Protein AF-0000000076784449 (afdb_homodimer)

Radius of gyration: 35.76 Å; Cα contacts (8 Å, |Δi|>4): 428; chains: 2; bounding box: 76×74×132 Å

Foldseek 3Di:
DPPPPPCPVPDPPPAWDDDDLEIEGEDEDEVVCQQCWDWDWDQASVGTDIDTRDHNHDQQDKDWDAQRGHADPVHRVDGGIYIYGYHYDYDDDDDPVVVVVVVVVVVVVVVVVCPVPPPPPPCPDDPPPCVPDDDDDDDDPDDDDPPPPDD/DPPPPPCPVPDPPPAWDDDDLEIEGEDEDEVVCQQCWDWDWDQASVGTDIDTRDHNHDQQDKDWDAQRGHADPVHRVDGGIYIYGYHYDYDDDDDPVVVVVVVVVVVVVVVVVPPVPPPPPPCVDDPDDPPPPPPPDDDDPPPDDDPPPPD

pLDDT: mean 73.73, std 29.4, range [21.06, 98.88]

Solvent-accessible surface area (backbone atoms only — not comparable to full-atom values): 18495 Å² total; per-residue (Å²): 133,82,78,74,69,74,70,70,70,63,73,72,57,88,67,63,44,77,59,84,40,25,27,36,30,75,43,79,43,46,48,52,41,25,41,67,28,48,72,44,79,42,85,50,92,88,42,77,40,83,43,79,40,57,49,21,45,41,64,63,38,74,47,70,44,80,67,49,28,39,65,35,88,91,45,68,88,42,52,20,31,25,34,33,33,32,40,47,41,47,62,62,81,71,55,71,68,47,46,51,41,43,53,52,47,45,52,58,56,56,51,63,68,50,59,66,74,64,79,71,69,75,71,77,63,80,76,66,74,76,68,76,83,77,85,74,83,70,87,79,86,78,96,89,74,89,77,72,67,96,120,133,81,78,74,67,74,71,70,69,62,73,73,58,88,67,62,44,77,58,85,39,25,27,37,31,74,44,80,44,46,48,53,42,24,40,66,27,47,72,44,80,41,85,47,91,88,40,79,38,82,44,79,40,58,50,21,46,42,63,65,37,74,45,70,45,80,66,49,28,37,64,35,88,91,44,67,90,42,52,20,30,25,36,33,35,32,40,48,41,46,62,63,81,70,54,72,68,48,47,50,42,42,51,53,46,45,51,57,55,57,50,62,69,49,59,65,74,63,79,72,68,73,71,78,63,82,77,65,77,76,71,76,76,78,78,81,79,83,85,82,84,80,79,79,75,88,74,73,70,92,114

Secondary structure (DSSP, 8-state):
---------S---TTEEEETTEEEEEEEEEHHHHHH-EEEEEEETTEEEEEEE-TTPPTT-EEEETT-SPBPSS-TT-B--EEEEEEEEPPSS--HHHHHHHHHHHHHHHHHHS-------------------------------TTSS--/---------S---TTEEEETTEEEEEEEEEHHHHHH-EEEEEEETTEEEEEEE-TTPPTT-EEEETT-SPBPSS-TT-B--EEEEEEEEPPSS--HHHHHHHHHHHHHHHHHHS------------------------------STTSS--

Structure (mmCIF, N/CA/C/O backbone):
data_AF-0000000076784449-model_v1
#
loop_
_entity.id
_entity.type
_entity.pdbx_description
1 polymer 'Chaperone DnaJ C-terminal domain-containing protein'
#
loop_
_atom_site.group_PDB
_atom_site.id
_atom_site.type_symbol
_atom_site.label_atom_id
_atom_site.label_alt_id
_atom_site.label_comp_id
_atom_site.label_asym_id
_atom_site.label_entity_id
_atom_site.label_seq_id
_atom_site.pdbx_PDB_ins_code
_atom_site.Cartn_x
_atom_site.Cartn_y
_atom_site.Cartn_z
_atom_site.occupancy
_atom_site.B_iso_or_equiv
_atom_site.auth_seq_id
_atom_site.auth_comp_id
_atom_site.auth_asym_id
_atom_site.auth_atom_id
_atom_site.pdbx_PDB_model_num
ATOM 1 N N . GLU A 1 1 ? -37.719 10.758 8.414 1 26.25 1 GLU A N 1
ATOM 2 C CA . GLU A 1 1 ? -36.281 10.602 8.734 1 26.25 1 GLU A CA 1
ATOM 3 C C . GLU A 1 1 ? -35.438 11.547 7.898 1 26.25 1 GLU A C 1
ATOM 5 O O . GLU A 1 1 ? -35.344 11.406 6.676 1 26.25 1 GLU A O 1
ATOM 10 N N . ASP A 1 2 ? -35.5 12.852 8.164 1 27.75 2 ASP A N 1
ATOM 11 C CA . ASP A 1 2 ? -35 14.039 7.477 1 27.75 2 ASP A CA 1
ATOM 12 C C . ASP A 1 2 ? -33.469 13.969 7.293 1 27.75 2 ASP A C 1
ATOM 14 O O . ASP A 1 2 ? -32.719 13.883 8.273 1 27.75 2 ASP A O 1
ATOM 18 N N . GLY A 1 3 ? -32.938 13.078 6.355 1 33.19 3 GLY A N 1
ATOM 19 C CA . GLY A 1 3 ? -31.547 12.93 5.996 1 33.19 3 GLY A CA 1
ATOM 20 C C . GLY A 1 3 ? -30.797 14.25 5.965 1 33.19 3 GLY A C 1
ATOM 21 O O . GLY A 1 3 ? -30.781 14.93 4.941 1 33.19 3 GLY A O 1
ATOM 22 N N . SER A 1 4 ? -30.844 15.062 7.074 1 33.81 4 SER A N 1
ATOM 23 C CA . SER A 1 4 ? -30.188 16.359 7.188 1 33.81 4 SER A CA 1
ATOM 24 C C . SER A 1 4 ? -28.797 16.344 6.578 1 33.81 4 SER A C 1
ATOM 26 O O . SER A 1 4 ? -27.922 15.625 7.055 1 33.81 4 SER A O 1
ATOM 28 N N . ALA A 1 5 ? -28.781 16.484 5.27 1 36.84 5 ALA A N 1
ATOM 29 C CA . ALA A 1 5 ? -27.609 16.766 4.445 1 36.84 5 ALA A CA 1
ATOM 30 C C . ALA A 1 5 ? -26.75 17.859 5.074 1 36.84 5 ALA A C 1
ATOM 32 O O . ALA A 1 5 ? -27.25 18.953 5.348 1 36.84 5 ALA A O 1
ATOM 33 N N . ILE A 1 6 ? -26 17.469 6.105 1 38.28 6 ILE A N 1
ATOM 34 C CA . ILE A 1 6 ? -25.031 18.484 6.523 1 38.28 6 ILE A CA 1
ATOM 35 C C . ILE A 1 6 ? -24.484 19.219 5.301 1 38.28 6 ILE A C 1
ATOM 37 O O . ILE A 1 6 ? -24 18.578 4.359 1 38.28 6 ILE A O 1
ATOM 41 N N . ARG A 1 7 ? -25.047 20.312 5.078 1 36.44 7 ARG A N 1
ATOM 42 C CA . ARG A 1 7 ? -24.594 21.234 4.051 1 36.44 7 ARG A CA 1
ATOM 43 C C . ARG A 1 7 ? -23.109 21.562 4.23 1 36.44 7 ARG A C 1
ATOM 45 O O . ARG A 1 7 ? -22.719 22.156 5.242 1 36.44 7 ARG A O 1
ATOM 52 N N . ILE A 1 8 ? -22.234 20.594 4 1 38.19 8 ILE A N 1
ATOM 53 C CA . ILE A 1 8 ? -20.891 21.109 3.811 1 38.19 8 ILE A CA 1
ATOM 54 C C . ILE A 1 8 ? -20.906 22.281 2.834 1 38.19 8 ILE A C 1
ATOM 56 O O . ILE A 1 8 ? -21.188 22.094 1.644 1 38.19 8 ILE A O 1
ATOM 60 N N . THR A 1 9 ? -21.719 23.219 3.109 1 36.41 9 THR A N 1
ATOM 61 C CA . THR A 1 9 ? -21.766 24.406 2.258 1 36.41 9 THR A CA 1
ATOM 62 C C . THR A 1 9 ? -20.406 24.641 1.589 1 36.41 9 THR A C 1
ATOM 64 O O . THR A 1 9 ? -20.328 25.312 0.561 1 36.41 9 THR A O 1
ATOM 67 N N . GLY A 1 10 ? -19.312 24.781 2.465 1 37.41 10 GLY A N 1
ATOM 68 C CA . GLY A 1 10 ? -18.078 25.109 1.765 1 37.41 10 GLY A CA 1
ATOM 69 C C . GLY A 1 10 ? -17.719 24.094 0.696 1 37.41 10 GLY A C 1
ATOM 70 O O . GLY A 1 10 ? -18.234 22.984 0.689 1 37.41 10 GLY A O 1
ATOM 71 N N . GLY A 1 11 ? -17.312 24.562 -0.471 1 37.5 11 GLY A N 1
ATOM 72 C CA . GLY A 1 11 ? -16.844 23.797 -1.616 1 37.5 11 GLY A CA 1
ATOM 73 C C . GLY A 1 11 ? -16.203 22.484 -1.229 1 37.5 11 GLY A C 1
ATOM 74 O O . GLY A 1 11 ? -15.523 22.391 -0.205 1 37.5 11 GLY A O 1
ATOM 75 N N . GLU A 1 12 ? -16.953 21.359 -1.209 1 45.25 12 GLU A N 1
ATOM 76 C CA . GLU A 1 12 ? -16.328 20.047 -1.156 1 45.25 12 GLU A CA 1
ATOM 77 C C . GLU A 1 12 ? -14.859 20.109 -1.552 1 45.25 12 GLU A C 1
ATOM 79 O O . GLU A 1 12 ? -14.531 20.453 -2.693 1 45.25 12 GLU A O 1
ATOM 84 N N . LYS A 1 13 ? -14.109 20.812 -0.605 1 55.72 13 LYS A N 1
ATOM 85 C CA . LYS A 1 13 ? -12.711 20.797 -1.022 1 55.72 13 LYS A CA 1
ATOM 86 C C . LYS A 1 13 ? -12.328 19.438 -1.598 1 55.72 13 LYS A C 1
ATOM 88 O O . LYS A 1 13 ? -12.82 18.391 -1.142 1 55.72 13 LYS A O 1
ATOM 93 N N . GLN A 1 14 ? -12.062 19.328 -2.744 1 66.56 14 GLN A N 1
ATOM 94 C CA . GLN A 1 14 ? -11.711 18.172 -3.562 1 66.56 14 GLN A CA 1
ATOM 95 C C . GLN A 1 14 ? -10.922 17.141 -2.752 1 66.56 14 GLN A C 1
ATOM 97 O O . GLN A 1 14 ? -9.914 17.469 -2.129 1 66.56 14 GLN A O 1
ATOM 102 N N . GLY A 1 15 ? -11.688 15.953 -2.293 1 85.56 15 GLY A N 1
ATOM 103 C CA . GLY A 1 15 ? -10.992 14.797 -1.742 1 85.56 15 GLY A CA 1
ATOM 104 C C . GLY A 1 15 ? -11.406 14.484 -0.317 1 85.56 15 GLY A C 1
ATOM 105 O O . GLY A 1 15 ? -10.867 13.562 0.301 1 85.56 15 GLY A O 1
ATOM 106 N N . ILE A 1 16 ? -12.43 15.344 0.295 1 92.44 16 ILE A N 1
ATOM 107 C CA . ILE A 1 16 ? -12.875 15.07 1.659 1 92.44 16 ILE A CA 1
ATOM 108 C C . ILE A 1 16 ? -14.258 14.43 1.636 1 92.44 16 ILE A C 1
ATOM 110 O O . ILE A 1 16 ? -15.164 14.93 0.971 1 92.44 16 ILE A O 1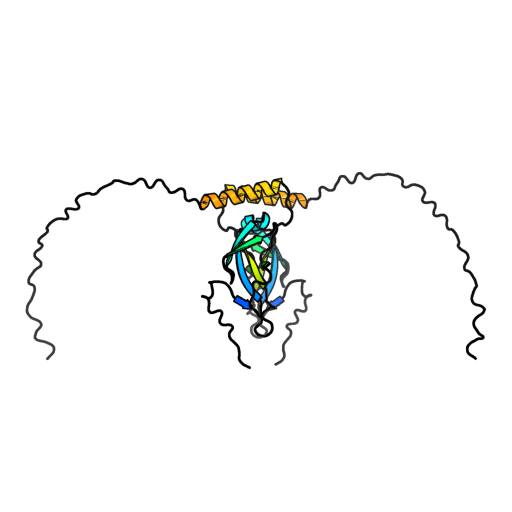
ATOM 114 N N . HIS A 1 17 ? -14.398 13.375 2.355 1 93.62 17 HIS A N 1
ATOM 115 C CA . HIS A 1 17 ? -15.68 12.695 2.449 1 93.62 17 HIS A CA 1
ATOM 116 C C . HIS A 1 17 ? -16.109 12.523 3.904 1 93.62 17 HIS A C 1
ATOM 118 O O . HIS A 1 17 ? -15.273 12.312 4.781 1 93.62 17 HIS A O 1
ATOM 124 N N . ARG A 1 18 ? -17.422 12.625 4.121 1 93.44 18 ARG A N 1
ATOM 125 C CA . ARG A 1 18 ? -17.953 12.555 5.48 1 93.44 18 ARG A CA 1
ATOM 126 C C . ARG A 1 18 ? -18.422 11.141 5.809 1 93.44 18 ARG A C 1
ATOM 128 O O . ARG A 1 18 ? -19.031 10.477 4.977 1 93.44 18 ARG A O 1
ATOM 135 N N . GLU A 1 19 ? -18.016 10.688 6.922 1 94.81 19 GLU A N 1
ATOM 136 C CA . GLU A 1 19 ? -18.5 9.469 7.543 1 94.81 19 GLU A CA 1
ATOM 137 C C . GLU A 1 19 ? -19.016 9.734 8.953 1 94.81 19 GLU A C 1
ATOM 139 O O . GLU A 1 19 ? -18.266 9.625 9.93 1 94.81 19 GLU A O 1
ATOM 144 N N . GLY A 1 20 ? -20.359 9.977 9.062 1 94.75 20 GLY A N 1
ATOM 145 C CA . GLY A 1 20 ? -20.859 10.461 10.336 1 94.75 20 GLY A CA 1
ATOM 146 C C . GLY A 1 20 ? -20.312 11.82 10.719 1 94.75 20 GLY A C 1
ATOM 147 O O . GLY A 1 20 ? -20.422 12.781 9.953 1 94.75 20 GLY A O 1
ATOM 148 N N . LEU A 1 21 ? -19.844 11.836 11.914 1 94.81 21 LEU A N 1
ATOM 149 C CA . LEU A 1 21 ? -19.234 13.086 12.352 1 94.81 21 LEU A CA 1
ATOM 150 C C . LEU A 1 21 ? -17.781 13.18 11.906 1 94.81 21 LEU A C 1
ATOM 152 O O . LEU A 1 21 ? -17.172 14.25 11.969 1 94.81 21 LEU A O 1
ATOM 156 N N . ASP A 1 22 ? -17.25 12.102 11.461 1 96.44 22 ASP A N 1
ATOM 157 C CA . ASP A 1 22 ? -15.867 12.094 11.023 1 96.44 22 ASP A CA 1
ATOM 158 C C . ASP A 1 22 ? -15.75 12.508 9.555 1 96.44 22 ASP A C 1
ATOM 160 O O . ASP A 1 22 ? -16.719 12.414 8.805 1 96.44 22 ASP A O 1
ATOM 164 N N . LEU A 1 23 ? -14.609 13.016 9.266 1 96.81 23 LEU A N 1
ATOM 165 C CA . LEU A 1 23 ? -14.227 13.273 7.887 1 96.81 23 LEU A CA 1
ATOM 166 C C . LEU A 1 23 ? -13.086 12.352 7.453 1 96.81 23 LEU A C 1
ATOM 168 O O . LEU A 1 23 ? -12.312 11.883 8.289 1 96.81 23 LEU A O 1
ATOM 172 N N . CYS A 1 24 ? -13.023 12.07 6.188 1 97.19 24 CYS A N 1
ATOM 173 C CA . CYS A 1 24 ? -12 11.18 5.652 1 97.19 24 CYS A CA 1
ATOM 174 C C . CYS A 1 24 ? -11.391 11.758 4.379 1 97.19 24 CYS A C 1
ATOM 176 O O . CYS A 1 24 ? -12.102 12.297 3.533 1 97.19 24 CYS A O 1
ATOM 178 N N . SER A 1 25 ? -10.117 11.711 4.258 1 96.69 25 SER A N 1
ATOM 179 C CA . SER A 1 25 ? -9.359 12.078 3.07 1 96.69 25 SER A CA 1
ATOM 180 C C . SER A 1 25 ? -8.219 11.109 2.814 1 96.69 25 SER A C 1
ATOM 182 O O . SER A 1 25 ? -7.777 10.406 3.727 1 96.69 25 SER A O 1
ATOM 184 N N . ASP A 1 26 ? -7.828 11.094 1.514 1 96.62 26 ASP A N 1
ATOM 185 C CA . ASP A 1 26 ? -6.625 10.344 1.16 1 96.62 26 ASP A CA 1
ATOM 186 C C . ASP A 1 26 ? -5.402 11.258 1.104 1 96.62 26 ASP A C 1
ATOM 188 O O . ASP A 1 26 ? -5.5 12.398 0.662 1 96.62 26 ASP A O 1
ATOM 192 N N . VAL A 1 27 ? -4.297 10.797 1.552 1 97.19 27 VAL A N 1
ATOM 193 C CA . VAL A 1 27 ? -3.004 11.453 1.405 1 97.19 27 VAL A CA 1
ATOM 194 C C . VAL A 1 27 ? -2.02 10.516 0.712 1 97.19 27 VAL A C 1
ATOM 196 O O . VAL A 1 27 ? -1.762 9.414 1.196 1 97.19 27 VAL A O 1
ATOM 199 N N . THR A 1 28 ? -1.501 10.938 -0.392 1 97.69 28 THR A N 1
ATOM 200 C CA . THR A 1 28 ? -0.547 10.125 -1.134 1 97.69 28 THR A CA 1
ATOM 201 C C . THR A 1 28 ? 0.884 10.57 -0.854 1 97.69 28 THR A C 1
ATOM 203 O O . THR A 1 28 ? 1.192 11.766 -0.937 1 97.69 28 THR A O 1
ATOM 206 N N . ILE A 1 29 ? 1.718 9.656 -0.485 1 97.69 29 ILE A N 1
ATOM 207 C CA . ILE A 1 29 ? 3.139 9.93 -0.302 1 97.69 29 ILE A CA 1
ATOM 208 C C . ILE A 1 29 ? 3.969 8.906 -1.069 1 97.69 29 ILE A C 1
ATOM 210 O O . ILE A 1 29 ? 3.463 7.852 -1.455 1 97.69 29 ILE A O 1
ATOM 214 N N . ASP A 1 30 ? 5.246 9.227 -1.21 1 97.44 30 ASP A N 1
ATOM 215 C CA . ASP A 1 30 ? 6.18 8.281 -1.819 1 97.44 30 ASP A CA 1
ATOM 216 C C . ASP A 1 30 ? 6.66 7.254 -0.801 1 97.44 30 ASP A C 1
ATOM 218 O O . ASP A 1 30 ? 6.609 7.496 0.407 1 97.44 30 ASP A O 1
ATOM 222 N N . CYS A 1 31 ? 7.129 6.129 -1.312 1 98.25 31 CYS A N 1
ATOM 223 C CA . CYS A 1 31 ? 7.578 5.07 -0.412 1 98.25 31 CYS A CA 1
ATOM 224 C C . CYS A 1 31 ? 8.766 5.535 0.418 1 98.25 31 CYS A C 1
ATOM 226 O O . CYS A 1 31 ? 8.938 5.109 1.562 1 98.25 31 CYS A O 1
ATOM 228 N N . THR A 1 32 ? 9.617 6.418 -0.154 1 98.38 32 THR A N 1
ATOM 229 C CA . THR A 1 32 ? 10.75 6.91 0.623 1 98.38 32 THR A CA 1
ATOM 230 C C . THR A 1 32 ? 10.273 7.73 1.815 1 98.38 32 THR A C 1
ATOM 232 O O . THR A 1 32 ? 10.805 7.602 2.92 1 98.38 32 THR A O 1
ATOM 235 N N . ASP A 1 33 ? 9.266 8.602 1.573 1 98.06 33 ASP A N 1
ATOM 236 C CA . ASP A 1 33 ? 8.68 9.375 2.666 1 98.06 33 ASP A CA 1
ATOM 237 C C . ASP A 1 33 ? 8.047 8.453 3.709 1 98.06 33 ASP A C 1
ATOM 239 O O . ASP A 1 33 ? 8.117 8.727 4.91 1 98.06 33 ASP A O 1
ATOM 243 N N . ALA A 1 34 ? 7.406 7.367 3.271 1 98.69 34 ALA A N 1
ATOM 244 C CA . ALA A 1 34 ? 6.793 6.41 4.188 1 98.69 34 ALA A CA 1
ATOM 245 C C . ALA A 1 34 ? 7.84 5.766 5.09 1 98.69 34 ALA A C 1
ATOM 247 O O . ALA A 1 34 ? 7.582 5.516 6.27 1 98.69 34 ALA A O 1
ATOM 248 N N . ILE A 1 35 ? 8.984 5.465 4.535 1 98.62 35 ILE A N 1
ATOM 249 C CA . ILE A 1 35 ? 10.055 4.828 5.289 1 98.62 35 ILE A CA 1
ATOM 250 C C . ILE A 1 35 ? 10.672 5.828 6.262 1 98.62 35 ILE A C 1
ATOM 252 O O . ILE A 1 35 ? 10.875 5.52 7.438 1 98.62 35 ILE A O 1
ATOM 256 N N . LEU A 1 36 ? 10.875 7.035 5.785 1 98.44 36 LEU A N 1
ATOM 257 C CA . LEU A 1 36 ? 11.672 8.008 6.527 1 98.44 36 LEU A CA 1
ATOM 258 C C . LEU A 1 36 ? 10.797 8.828 7.465 1 98.44 36 LEU A C 1
ATOM 260 O O . LEU A 1 36 ? 11.281 9.391 8.453 1 98.44 36 LEU A O 1
ATOM 264 N N . GLY A 1 37 ? 9.516 8.961 7.156 1 98.25 37 GLY A N 1
ATOM 265 C CA . GLY A 1 37 ? 8.656 9.938 7.797 1 98.25 37 GLY A CA 1
ATOM 266 C C . GLY A 1 37 ? 8.68 11.289 7.113 1 98.25 37 GLY A C 1
ATOM 267 O O . GLY A 1 37 ? 9.617 11.609 6.387 1 98.25 37 GLY A O 1
ATOM 268 N N . THR A 1 38 ? 7.574 12 7.305 1 97.88 38 THR A N 1
ATOM 269 C CA . THR A 1 38 ? 7.477 13.32 6.695 1 97.88 38 THR A CA 1
ATOM 270 C C . THR A 1 38 ? 6.32 14.109 7.305 1 97.88 38 THR A C 1
ATOM 272 O O . THR A 1 38 ? 5.547 13.578 8.102 1 97.88 38 THR A O 1
ATOM 275 N N . THR A 1 39 ? 6.293 15.32 7.082 1 98.38 39 THR A N 1
ATOM 276 C CA . THR A 1 39 ? 5.152 16.172 7.383 1 98.38 39 THR A CA 1
ATOM 277 C C . THR A 1 39 ? 4.566 16.766 6.105 1 98.38 39 THR A C 1
ATOM 279 O O . THR A 1 39 ? 5.297 17.312 5.273 1 98.38 39 THR A O 1
ATOM 282 N N . VAL A 1 40 ? 3.227 16.656 5.988 1 97.19 40 VAL A N 1
ATOM 283 C CA . VAL A 1 40 ? 2.59 17.172 4.781 1 97.19 40 VAL A CA 1
ATOM 284 C C . VAL A 1 40 ? 1.476 18.141 5.156 1 97.19 40 VAL A C 1
ATOM 286 O O . VAL A 1 40 ? 0.912 18.062 6.25 1 97.19 40 VAL A O 1
ATOM 289 N N . LYS A 1 41 ? 1.229 19.031 4.258 1 96.56 41 LYS A N 1
ATOM 290 C CA . LYS A 1 41 ? 0.075 19.922 4.406 1 96.56 41 LYS A CA 1
ATOM 291 C C . LYS A 1 41 ? -1.189 19.266 3.855 1 96.56 41 LYS A C 1
ATOM 293 O O . LYS A 1 41 ? -1.203 18.781 2.719 1 96.56 41 LYS A O 1
ATOM 298 N N . VAL A 1 42 ? -2.18 19.25 4.652 1 95.19 42 VAL A N 1
ATOM 299 C CA . VAL A 1 42 ? -3.426 18.625 4.223 1 95.19 42 VAL A CA 1
ATOM 300 C C . VAL A 1 42 ? -4.574 19.625 4.34 1 95.19 42 VAL A C 1
ATOM 302 O O . VAL A 1 42 ? -4.57 20.484 5.227 1 95.19 42 VAL A O 1
ATOM 305 N N . GLU A 1 43 ? -5.527 19.422 3.439 1 94.31 43 GLU A N 1
ATOM 306 C CA . GLU A 1 43 ? -6.73 20.25 3.488 1 94.31 43 GLU A CA 1
ATOM 307 C C . GLU A 1 43 ? -7.711 19.734 4.539 1 94.31 43 GLU A C 1
ATOM 309 O O . GLU A 1 43 ? -7.965 18.531 4.621 1 94.31 43 GLU A O 1
ATOM 314 N N . THR A 1 44 ? -8.172 20.672 5.316 1 94.38 44 THR A N 1
ATOM 315 C CA . THR A 1 44 ? -9.211 20.359 6.289 1 94.38 44 THR A CA 1
ATOM 316 C C . THR A 1 44 ? -10.344 21.391 6.207 1 94.38 44 THR A C 1
ATOM 318 O O . THR A 1 44 ? -10.273 22.328 5.422 1 94.38 44 THR A O 1
ATOM 321 N N . ILE A 1 45 ? -11.344 21.188 6.988 1 90.94 45 ILE A N 1
ATOM 322 C CA . ILE A 1 45 ? -12.492 22.094 6.988 1 90.94 45 ILE A CA 1
ATOM 323 C C . ILE A 1 45 ? -12.086 23.438 7.605 1 90.94 45 ILE A C 1
ATOM 325 O O . ILE A 1 45 ? -12.773 24.438 7.426 1 90.94 45 ILE A O 1
ATOM 329 N N . GLU A 1 46 ? -10.992 23.484 8.336 1 92.25 46 GLU A N 1
ATOM 330 C CA . GLU A 1 46 ? -10.492 24.703 8.953 1 92.25 46 GLU A CA 1
ATOM 331 C C . GLU A 1 46 ? -9.312 25.281 8.18 1 92.25 46 GLU A C 1
ATOM 333 O O . GLU A 1 46 ? -8.602 26.156 8.672 1 92.25 46 GLU A O 1
ATOM 338 N N . GLY A 1 47 ? -9.031 24.719 6.988 1 93.5 47 GLY A N 1
ATOM 339 C CA . GLY A 1 47 ? -7.895 25.156 6.191 1 93.5 47 GLY A CA 1
ATOM 340 C C . GLY A 1 47 ? -6.738 24.172 6.203 1 93.5 47 GLY A C 1
ATOM 341 O O . GLY A 1 47 ? -6.91 23.016 6.562 1 93.5 47 GLY A O 1
ATOM 342 N N . LEU A 1 48 ? -5.609 24.625 5.828 1 94.5 48 LEU A N 1
ATOM 343 C CA . LEU A 1 48 ? -4.434 23.766 5.738 1 94.5 48 LEU A CA 1
ATOM 344 C C . LEU A 1 48 ? -3.869 23.469 7.121 1 94.5 48 LEU A C 1
ATOM 346 O O . LEU A 1 48 ? -3.797 24.359 7.973 1 94.5 48 LEU A O 1
ATOM 350 N N . ARG A 1 49 ? -3.523 22.219 7.254 1 95.94 49 ARG A N 1
ATOM 351 C CA . ARG A 1 49 ? -2.891 21.766 8.492 1 95.94 49 ARG A CA 1
ATOM 352 C C . ARG A 1 49 ? -1.708 20.844 8.195 1 95.94 49 ARG A C 1
ATOM 354 O O . ARG A 1 49 ? -1.659 20.203 7.145 1 95.94 49 ARG A O 1
ATOM 361 N N . ASP A 1 50 ? -0.785 20.859 9.18 1 97.38 50 ASP A N 1
ATOM 362 C CA . ASP A 1 50 ? 0.326 19.922 9.086 1 97.38 50 ASP A CA 1
ATOM 363 C C . ASP A 1 50 ? -0.079 18.531 9.602 1 97.38 50 ASP A C 1
ATOM 365 O O . ASP A 1 50 ? -0.684 18.422 10.664 1 97.38 50 ASP A O 1
ATOM 369 N N . LEU A 1 51 ? 0.236 17.531 8.844 1 97.81 51 LEU A N 1
ATOM 370 C CA . LEU A 1 51 ? 0.062 16.141 9.25 1 97.81 51 LEU A CA 1
ATOM 371 C C . LEU A 1 51 ? 1.405 15.43 9.32 1 97.81 51 LEU A C 1
ATOM 373 O O . LEU A 1 51 ? 2.082 15.266 8.305 1 97.81 51 LEU A O 1
ATOM 377 N N . TYR A 1 52 ? 1.743 15.094 10.539 1 98.62 52 TYR A N 1
ATOM 378 C CA . TYR A 1 52 ? 2.955 14.297 10.711 1 98.62 52 TYR A CA 1
ATOM 379 C C . TYR A 1 52 ? 2.703 12.836 10.367 1 98.62 52 TYR A C 1
ATOM 381 O O . TYR A 1 52 ? 1.767 12.227 10.883 1 98.62 52 TYR A O 1
ATOM 389 N N . ILE A 1 53 ? 3.486 12.344 9.477 1 98.62 53 ILE A N 1
ATOM 390 C CA . ILE A 1 53 ? 3.461 10.945 9.086 1 98.62 53 ILE A CA 1
ATOM 391 C C . ILE A 1 53 ? 4.711 10.234 9.602 1 98.62 53 ILE A C 1
ATOM 393 O O . ILE A 1 53 ? 5.824 10.523 9.156 1 98.62 53 ILE A O 1
ATOM 397 N N . PRO A 1 54 ? 4.59 9.328 10.5 1 98.62 54 PRO A N 1
ATOM 398 C CA . PRO A 1 54 ? 5.754 8.695 11.125 1 98.62 54 PRO A CA 1
ATOM 399 C C . PRO A 1 54 ? 6.52 7.785 10.172 1 98.62 54 PRO A C 1
ATOM 401 O O . PRO A 1 54 ? 5.949 7.285 9.203 1 98.62 54 PRO A O 1
ATOM 404 N N . PRO A 1 55 ? 7.832 7.598 10.516 1 98.56 55 PRO A N 1
ATOM 405 C CA . PRO A 1 55 ? 8.586 6.598 9.75 1 98.56 55 PRO A CA 1
ATOM 406 C C . PRO A 1 55 ? 7.961 5.207 9.828 1 98.56 55 PRO A C 1
ATOM 408 O O . PRO A 1 55 ? 7.445 4.812 10.875 1 98.56 55 PRO A O 1
ATOM 411 N N . GLY A 1 56 ? 8 4.512 8.734 1 98.69 56 GLY A N 1
ATOM 412 C CA . GLY A 1 56 ? 7.492 3.148 8.719 1 98.69 56 GLY A CA 1
ATOM 413 C C . GLY A 1 56 ? 5.996 3.072 8.484 1 98.69 56 GLY A C 1
ATOM 414 O O . GLY A 1 56 ? 5.375 2.037 8.734 1 98.69 56 GLY A O 1
ATOM 415 N N . THR A 1 57 ? 5.398 4.188 8.094 1 98.75 57 THR A N 1
ATOM 416 C CA . THR A 1 57 ? 3.967 4.211 7.809 1 98.75 57 THR A CA 1
ATOM 417 C C . THR A 1 57 ? 3.619 3.236 6.688 1 98.75 57 THR A C 1
ATOM 419 O O . THR A 1 57 ? 4.309 3.184 5.668 1 98.75 57 THR A O 1
ATOM 422 N N . GLN A 1 58 ? 2.559 2.49 6.895 1 98.88 58 GLN A N 1
ATOM 423 C CA . GLN A 1 58 ? 2.164 1.439 5.961 1 98.88 58 GLN A CA 1
ATOM 424 C C . GLN A 1 58 ? 1.11 1.943 4.977 1 98.88 58 GLN A C 1
ATOM 426 O O . GLN A 1 58 ? 0.339 2.85 5.297 1 98.88 58 GLN A O 1
ATOM 431 N N . PRO A 1 59 ? 1.112 1.323 3.73 1 98.81 59 PRO A N 1
ATOM 432 C CA . PRO A 1 59 ? 0.002 1.644 2.83 1 98.81 59 PRO A CA 1
ATOM 433 C C . PRO A 1 59 ? -1.363 1.354 3.451 1 98.81 59 PRO A C 1
ATOM 435 O O . PRO A 1 59 ? -1.592 0.254 3.961 1 98.81 59 PRO A O 1
ATOM 438 N N . GLY A 1 60 ? -2.238 2.359 3.379 1 98.44 60 GLY A N 1
ATOM 439 C CA . GLY A 1 60 ? -3.574 2.174 3.922 1 98.44 60 GLY A CA 1
ATOM 440 C C . GLY A 1 60 ? -3.684 2.566 5.383 1 98.44 60 GLY A C 1
ATOM 441 O O . GLY A 1 60 ? -4.781 2.586 5.945 1 98.44 60 GLY A O 1
ATOM 442 N N . GLU A 1 61 ? -2.592 2.895 5.988 1 98.62 61 GLU A N 1
ATOM 443 C CA . GLU A 1 61 ? -2.615 3.295 7.391 1 98.62 61 GLU A CA 1
ATOM 444 C C . GLU A 1 61 ? -3.438 4.566 7.59 1 98.62 61 GLU A C 1
ATOM 446 O O . GLU A 1 61 ? -3.393 5.477 6.762 1 98.62 61 GLU A O 1
ATOM 451 N N . LYS A 1 62 ? -4.16 4.641 8.695 1 98.62 62 LYS A N 1
ATOM 452 C CA . LYS A 1 62 ? -5.02 5.785 8.977 1 98.62 62 LYS A CA 1
ATOM 453 C C . LYS A 1 62 ? -4.426 6.656 10.078 1 98.62 62 LYS A C 1
ATOM 455 O O . LYS A 1 62 ? -4.02 6.152 11.125 1 98.62 62 LYS A O 1
ATOM 460 N N . LEU A 1 63 ? -4.309 7.887 9.812 1 98.62 63 LEU A N 1
ATOM 461 C CA . LEU A 1 63 ? -3.949 8.922 10.773 1 98.62 63 LEU A CA 1
ATOM 462 C C . LEU A 1 63 ? -5.094 9.914 10.961 1 98.62 63 LEU A C 1
ATOM 464 O O . LEU A 1 63 ? -5.977 10.016 10.102 1 98.62 63 LEU A O 1
ATOM 468 N N . LYS A 1 64 ? -5.074 10.641 12.039 1 98.12 64 LYS A N 1
ATOM 469 C CA . LYS A 1 64 ? -6.184 11.578 12.203 1 98.12 64 LYS A CA 1
ATOM 470 C C . LYS A 1 64 ? -5.73 12.859 12.891 1 98.12 64 LYS A C 1
ATOM 472 O O . LYS A 1 64 ? -4.699 12.875 13.57 1 98.12 64 LYS A O 1
ATOM 477 N N . ILE A 1 65 ? -6.406 13.844 12.656 1 97.81 65 ILE A N 1
ATOM 478 C CA . ILE A 1 65 ? -6.375 15.055 13.469 1 97.81 65 ILE A CA 1
ATOM 479 C C . ILE A 1 65 ? -7.68 15.18 14.25 1 97.81 65 ILE A C 1
ATOM 481 O O . ILE A 1 65 ? -8.766 15.164 13.672 1 97.81 65 ILE A O 1
ATOM 485 N N . VAL A 1 66 ? -7.535 15.273 15.484 1 97 66 VAL A N 1
ATOM 486 C CA . VAL A 1 66 ? -8.68 15.219 16.391 1 97 66 VAL A CA 1
ATOM 487 C C . VAL A 1 66 ? -9.492 16.5 16.281 1 97 66 VAL A C 1
ATOM 489 O O . VAL A 1 66 ? -8.93 17.578 16.047 1 97 66 VAL A O 1
ATOM 492 N N . GLN A 1 67 ? -10.758 16.375 16.328 1 96.19 67 GLN A N 1
ATOM 493 C CA . GLN A 1 67 ? -11.711 17.469 16.422 1 96.19 67 GLN A CA 1
ATOM 494 C C . GLN A 1 67 ? -11.703 18.328 15.164 1 96.19 67 GLN A C 1
ATOM 496 O O . GLN A 1 67 ? -11.844 19.547 15.234 1 96.19 67 GLN A O 1
ATOM 501 N N . LEU A 1 68 ? -11.445 17.688 14.148 1 95.38 68 LEU A N 1
ATOM 502 C CA . LEU A 1 68 ? -11.492 18.406 12.875 1 95.38 68 LEU A CA 1
ATOM 503 C C . LEU A 1 68 ? -12.508 17.766 11.93 1 95.38 68 LEU A C 1
ATOM 505 O O . LEU A 1 68 ? -12.344 17.812 10.711 1 95.38 68 LEU A O 1
ATOM 509 N N . GLY A 1 69 ? -13.43 17.031 12.516 1 94.62 69 GLY A N 1
ATOM 510 C CA . GLY A 1 69 ? -14.586 16.516 11.797 1 94.62 69 GLY A CA 1
ATOM 511 C C . GLY A 1 69 ? -15.781 17.453 11.859 1 94.62 69 GLY A C 1
ATOM 512 O O . GLY A 1 69 ? -15.625 18.656 12.031 1 94.62 69 GLY A O 1
ATOM 513 N N . ALA A 1 70 ? -16.891 16.938 11.586 1 92.5 70 ALA A N 1
ATOM 514 C CA . ALA A 1 70 ? -18.141 17.703 11.594 1 92.5 70 ALA A CA 1
ATOM 515 C C . ALA A 1 70 ? -18.641 17.922 13.023 1 92.5 70 ALA A C 1
ATOM 517 O O . ALA A 1 70 ? -18.359 17.109 13.914 1 92.5 70 ALA A O 1
ATOM 518 N N . ARG A 1 71 ? -19.344 18.984 13.188 1 89.75 71 ARG A N 1
ATOM 519 C CA . ARG A 1 71 ? -19.984 19.266 14.469 1 89.75 71 ARG A CA 1
ATOM 520 C C . ARG A 1 71 ? -21.328 18.562 14.602 1 89.75 71 ARG A C 1
ATOM 522 O O . ARG A 1 71 ? -22.047 18.406 13.617 1 89.75 71 ARG A O 1
ATOM 529 N N . ASP A 1 72 ? -21.5 18.094 15.867 1 86.38 72 ASP A N 1
ATOM 530 C CA . ASP A 1 72 ? -22.797 17.516 16.156 1 86.38 72 ASP A CA 1
ATOM 531 C C . ASP A 1 72 ? -23.875 18.594 16.25 1 86.38 72 ASP A C 1
ATOM 533 O O . ASP A 1 72 ? -23.688 19.594 16.953 1 86.38 72 ASP A O 1
ATOM 537 N N . ILE A 1 73 ? -24.969 18.438 15.586 1 85.12 73 ILE A N 1
ATOM 538 C CA . ILE A 1 73 ? -26.031 19.438 15.539 1 85.12 73 ILE A CA 1
ATOM 539 C C . ILE A 1 73 ? -26.625 19.609 16.938 1 85.12 73 ILE A C 1
ATOM 541 O O . ILE A 1 73 ? -26.906 20.734 17.359 1 85.12 73 ILE A O 1
ATOM 545 N N . LYS A 1 74 ? -26.781 18.469 17.719 1 88.25 74 LYS A N 1
ATOM 546 C CA . LYS A 1 74 ? -27.422 18.516 19.031 1 88.25 74 LYS A CA 1
ATOM 547 C C . LYS A 1 74 ? -26.406 18.906 20.109 1 88.25 74 LYS A C 1
ATOM 549 O O . LYS A 1 74 ? -26.797 19.422 21.156 1 88.25 74 LYS A O 1
ATOM 554 N N . ARG A 1 75 ? -25.234 18.594 20.016 1 89.38 75 ARG A N 1
ATOM 555 C CA . ARG A 1 75 ? -24.141 18.891 20.938 1 89.38 75 ARG A CA 1
ATOM 556 C C . ARG A 1 75 ? -22.984 19.594 20.219 1 89.38 75 ARG A C 1
ATOM 558 O O . ARG A 1 75 ? -21.969 18.984 19.906 1 89.38 75 ARG A O 1
ATOM 565 N N . PRO A 1 76 ? -23.062 20.828 20.062 1 80.06 76 PRO A N 1
ATOM 566 C CA . PRO A 1 76 ? -22.125 21.562 19.203 1 80.06 76 PRO A CA 1
ATOM 567 C C . PRO A 1 76 ? -20.688 21.438 19.688 1 80.06 76 PRO A C 1
ATOM 569 O O . PRO A 1 76 ? -19.75 21.641 18.906 1 80.06 76 PRO A O 1
ATOM 572 N N . ASN A 1 77 ? -20.516 21.078 20.906 1 87 77 ASN A N 1
ATOM 573 C CA . ASN A 1 77 ? -19.172 20.938 21.453 1 87 77 ASN A CA 1
ATOM 574 C C . ASN A 1 77 ? -18.562 19.594 21.094 1 87 77 ASN A C 1
ATOM 576 O O . ASN A 1 77 ? -17.375 19.344 21.359 1 87 77 ASN A O 1
ATOM 580 N N . HIS A 1 78 ? -19.453 18.766 20.547 1 89.81 78 HIS A N 1
ATOM 581 C CA . HIS A 1 78 ? -18.969 17.469 20.109 1 89.81 78 HIS A CA 1
ATOM 582 C C . HIS A 1 78 ? -18.672 17.469 18.609 1 89.81 78 HIS A C 1
ATOM 584 O O . HIS A 1 78 ? -19.484 17.938 17.812 1 89.81 78 HIS A O 1
ATOM 590 N N . ARG A 1 79 ? -17.453 17.156 18.281 1 92.81 79 ARG A N 1
ATOM 591 C CA . ARG A 1 79 ? -17.016 17.141 16.891 1 92.81 79 ARG A CA 1
ATOM 592 C C . ARG A 1 79 ? -16.266 15.836 16.578 1 92.81 79 ARG A C 1
ATOM 594 O O . ARG A 1 79 ? -15.625 15.25 17.438 1 92.81 79 ARG A O 1
ATOM 601 N N . GLY A 1 80 ? -16.484 15.383 15.312 1 96.31 80 GLY A N 1
ATOM 602 C CA . GLY A 1 80 ? -15.703 14.227 14.883 1 96.31 80 GLY A CA 1
ATOM 603 C C . GLY A 1 80 ? -14.266 14.57 14.547 1 96.31 80 GLY A C 1
ATOM 604 O O . GLY A 1 80 ? -13.797 15.664 14.844 1 96.31 80 GLY A O 1
ATOM 605 N N . ASP A 1 81 ? -13.578 13.617 14.047 1 97.88 81 ASP A N 1
ATOM 606 C CA . ASP A 1 81 ? -12.18 13.758 13.664 1 97.88 81 ASP A CA 1
ATOM 607 C C . ASP A 1 81 ? -12.023 13.758 12.141 1 97.88 81 ASP A C 1
ATOM 609 O O . ASP A 1 81 ? -12.961 13.414 11.414 1 97.88 81 ASP A O 1
ATOM 613 N N . HIS A 1 82 ? -10.977 14.258 11.703 1 97.81 82 HIS A N 1
ATOM 614 C CA . HIS A 1 82 ? -10.602 14.078 10.305 1 97.81 82 HIS A CA 1
ATOM 615 C C . HIS A 1 82 ? -9.57 12.969 10.148 1 97.81 82 HIS A C 1
ATOM 617 O O . HIS A 1 82 ? -8.445 13.086 10.633 1 97.81 82 HIS A O 1
ATOM 623 N N . ASN A 1 83 ? -9.984 11.914 9.539 1 98.38 83 ASN A N 1
ATOM 624 C CA . ASN A 1 83 ? -9.133 10.758 9.289 1 98.38 83 ASN A CA 1
ATOM 625 C C . ASN A 1 83 ? -8.461 10.844 7.918 1 98.38 83 ASN A C 1
ATOM 627 O O . ASN A 1 83 ? -9.094 11.219 6.934 1 98.38 83 ASN A O 1
ATOM 631 N N . PHE A 1 84 ? -7.211 10.531 7.926 1 97.94 84 PHE A N 1
ATOM 632 C CA . PHE A 1 84 ? -6.43 10.516 6.691 1 97.94 84 PHE A CA 1
ATOM 633 C C . PHE A 1 84 ? -5.918 9.109 6.395 1 97.94 84 PHE A C 1
ATOM 635 O O . PHE A 1 84 ? -5.211 8.516 7.211 1 97.94 84 PHE A O 1
ATOM 642 N N . VAL A 1 85 ? -6.328 8.531 5.277 1 98.44 85 VAL A N 1
ATOM 643 C CA . VAL A 1 85 ? -5.785 7.266 4.809 1 98.44 85 VAL A CA 1
ATOM 644 C C . VAL A 1 85 ? -4.512 7.516 4 1 98.44 85 VAL A C 1
ATOM 646 O O . VAL A 1 85 ? -4.535 8.25 3.008 1 98.44 85 VAL A O 1
ATOM 649 N N . ILE A 1 86 ? -3.43 6.949 4.402 1 98.56 86 ILE A N 1
ATOM 650 C CA . ILE A 1 86 ? -2.146 7.168 3.744 1 98.56 86 ILE A CA 1
ATOM 651 C C . ILE A 1 86 ? -2.002 6.203 2.568 1 98.56 86 ILE A C 1
ATOM 653 O O . ILE A 1 86 ? -2.059 4.984 2.744 1 98.56 86 ILE A O 1
ATOM 657 N N . LYS A 1 87 ? -1.88 6.723 1.371 1 98.56 87 LYS A N 1
ATOM 658 C CA . LYS A 1 87 ? -1.561 5.973 0.159 1 98.56 87 LYS A CA 1
ATOM 659 C C . LYS A 1 87 ? -0.077 6.082 -0.181 1 98.56 87 LYS A C 1
ATOM 661 O O . LYS A 1 87 ? 0.451 7.188 -0.332 1 98.56 87 LYS A O 1
ATOM 666 N N . VAL A 1 88 ? 0.532 4.961 -0.275 1 98.62 88 VAL A N 1
ATOM 667 C CA . VAL A 1 88 ? 1.961 4.941 -0.57 1 98.62 88 VAL A CA 1
ATOM 668 C C . VAL A 1 88 ? 2.18 4.617 -2.045 1 98.62 88 VAL A C 1
ATOM 670 O O . VAL A 1 88 ? 1.647 3.627 -2.555 1 98.62 88 VAL A O 1
ATOM 673 N N . LYS A 1 89 ? 2.98 5.379 -2.629 1 98.38 89 LYS A N 1
ATOM 674 C CA . LYS A 1 89 ? 3.285 5.18 -4.043 1 98.38 89 LYS A CA 1
ATOM 675 C C . LYS A 1 89 ? 4.641 4.504 -4.223 1 98.38 89 LYS A C 1
ATOM 677 O O . LYS A 1 89 ? 5.641 4.941 -3.648 1 98.38 89 LYS A O 1
ATOM 682 N N . ILE A 1 90 ? 4.652 3.51 -5.047 1 98.56 90 ILE A N 1
ATOM 683 C CA . ILE A 1 90 ? 5.867 2.82 -5.461 1 98.56 90 ILE A CA 1
ATOM 684 C C . ILE A 1 90 ? 6.324 3.348 -6.82 1 98.56 90 ILE A C 1
ATOM 686 O O . ILE A 1 90 ? 5.531 3.414 -7.762 1 98.56 90 ILE A O 1
ATOM 690 N N . PRO A 1 91 ? 7.57 3.75 -6.902 1 97.06 91 PRO A N 1
ATOM 691 C CA . PRO A 1 91 ? 8.023 4.25 -8.203 1 97.06 91 PRO A CA 1
ATOM 692 C C . PRO A 1 91 ? 8 3.174 -9.289 1 97.06 91 PRO A C 1
ATOM 694 O O . PRO A 1 91 ? 8.375 2.025 -9.031 1 97.06 91 PRO A O 1
ATOM 697 N N . LYS A 1 92 ? 7.621 3.496 -10.422 1 94.69 92 LYS A N 1
ATOM 698 C CA . LYS A 1 92 ? 7.488 2.543 -11.516 1 94.69 92 LYS A CA 1
ATOM 699 C C . LYS A 1 92 ? 8.734 2.541 -12.398 1 94.69 92 LYS A C 1
ATOM 701 O O . LYS A 1 92 ? 9.141 1.495 -12.906 1 94.69 92 LYS A O 1
ATOM 706 N N . ASN A 1 93 ? 9.297 3.666 -12.734 1 92.38 93 ASN A N 1
ATOM 707 C CA . ASN A 1 93 ? 10.516 3.822 -13.523 1 92.38 93 ASN A CA 1
ATOM 708 C C . ASN A 1 93 ? 11.633 4.473 -12.711 1 92.38 93 ASN A C 1
ATOM 710 O O . ASN A 1 93 ? 11.461 5.578 -12.188 1 92.38 93 ASN A O 1
ATOM 714 N N . ILE A 1 94 ? 12.641 3.652 -12.594 1 94.81 94 ILE A N 1
ATOM 715 C CA . ILE A 1 94 ? 13.75 4.203 -11.82 1 94.81 94 ILE A CA 1
ATOM 716 C C . ILE A 1 94 ? 15.031 4.133 -12.641 1 94.81 94 ILE A C 1
ATOM 718 O O . ILE A 1 94 ? 15.18 3.27 -13.508 1 94.81 94 ILE A O 1
ATOM 722 N N . SER A 1 95 ? 15.875 5.152 -12.414 1 96.31 95 SER A N 1
ATOM 723 C CA . SER A 1 95 ? 17.188 5.176 -13.055 1 96.31 95 SER A CA 1
ATOM 724 C C . SER A 1 95 ? 18.062 4.016 -12.578 1 96.31 95 SER A C 1
ATOM 726 O O . SER A 1 95 ? 17.734 3.369 -11.578 1 96.31 95 SER A O 1
ATOM 728 N N . ASP A 1 96 ? 19.125 3.768 -13.312 1 97.31 96 ASP A N 1
ATOM 729 C CA . ASP A 1 96 ? 20.078 2.729 -12.922 1 97.31 96 ASP A CA 1
ATOM 730 C C . ASP A 1 96 ? 20.672 3.01 -11.539 1 97.31 96 ASP A C 1
ATOM 732 O O . ASP A 1 96 ? 20.891 2.086 -10.758 1 97.31 96 ASP A O 1
ATOM 736 N N . GLN A 1 97 ? 20.922 4.273 -11.352 1 97.5 97 GLN A N 1
ATOM 737 C CA . GLN A 1 97 ? 21.453 4.656 -10.047 1 97.5 97 GLN A CA 1
ATOM 738 C C . GLN A 1 97 ? 20.469 4.332 -8.93 1 97.5 97 GLN A C 1
ATOM 740 O O . GLN A 1 97 ? 20.859 3.773 -7.902 1 97.5 97 GLN A O 1
ATOM 745 N N . ALA A 1 98 ? 19.266 4.68 -9.109 1 97.88 98 ALA A N 1
ATOM 746 C CA . ALA A 1 98 ? 18.234 4.379 -8.125 1 97.88 98 ALA A CA 1
ATOM 747 C C . ALA A 1 98 ? 18.062 2.873 -7.938 1 97.88 98 ALA A C 1
ATOM 749 O O . ALA A 1 98 ? 17.906 2.396 -6.812 1 97.88 98 ALA A O 1
ATOM 750 N N . ARG A 1 99 ? 18.078 2.176 -9.023 1 98.06 99 ARG A N 1
ATOM 751 C CA . ARG A 1 99 ? 17.969 0.722 -8.961 1 98.06 99 ARG A CA 1
ATOM 752 C C . ARG A 1 99 ? 19.062 0.127 -8.094 1 98.06 99 ARG A C 1
ATOM 754 O O . ARG A 1 99 ? 18.812 -0.743 -7.258 1 98.06 99 ARG A O 1
ATOM 761 N N . SER A 1 100 ? 20.281 0.61 -8.344 1 98.25 100 SER A N 1
ATOM 762 C CA . SER A 1 100 ? 21.406 0.133 -7.551 1 98.25 100 SER A CA 1
ATOM 763 C C . SER A 1 100 ? 21.188 0.397 -6.062 1 98.25 100 SER A C 1
ATOM 765 O O . SER A 1 100 ? 21.469 -0.464 -5.227 1 98.25 100 SER A O 1
ATOM 767 N N . LEU A 1 101 ? 20.672 1.548 -5.73 1 98.06 101 LEU A N 1
ATOM 768 C CA . LEU A 1 101 ? 20.391 1.889 -4.34 1 98.06 101 LEU A CA 1
ATOM 769 C C . LEU A 1 101 ? 19.344 0.955 -3.754 1 98.06 101 LEU A C 1
ATOM 771 O O . LEU A 1 101 ? 19.469 0.52 -2.605 1 98.06 101 LEU A O 1
ATOM 775 N N . VAL A 1 102 ? 18.328 0.651 -4.488 1 98.25 102 VAL A N 1
ATOM 776 C CA . VAL A 1 102 ? 17.25 -0.222 -4.008 1 98.25 102 VAL A CA 1
ATOM 777 C C . VAL A 1 102 ? 17.797 -1.638 -3.816 1 98.25 102 VAL A C 1
ATOM 779 O O . VAL A 1 102 ? 17.453 -2.316 -2.846 1 98.25 102 VAL A O 1
ATOM 782 N N . GLU A 1 103 ? 18.594 -2.094 -4.77 1 98.25 103 GLU A N 1
ATOM 783 C CA . GLU A 1 103 ? 19.203 -3.408 -4.645 1 98.25 103 GLU A CA 1
ATOM 784 C C . GLU A 1 103 ? 20.078 -3.494 -3.389 1 98.25 103 GLU A C 1
ATOM 786 O O . GLU A 1 103 ? 20.047 -4.504 -2.682 1 98.25 103 GLU A O 1
ATOM 791 N N . ASP A 1 104 ? 20.844 -2.42 -3.184 1 97.81 104 ASP A N 1
ATOM 792 C CA . ASP A 1 104 ? 21.656 -2.369 -1.968 1 97.81 104 ASP A CA 1
ATOM 793 C C . ASP A 1 104 ? 20.766 -2.412 -0.723 1 97.81 104 ASP A C 1
ATOM 795 O O . ASP A 1 104 ? 21.094 -3.09 0.253 1 97.81 104 ASP A O 1
ATOM 799 N N . LEU A 1 105 ? 19.672 -1.736 -0.717 1 97.69 105 LEU A N 1
ATOM 800 C CA . LEU A 1 105 ? 18.719 -1.731 0.387 1 97.69 105 LEU A CA 1
ATOM 801 C C . LEU A 1 105 ? 18.156 -3.127 0.62 1 97.69 105 LEU A C 1
ATOM 803 O O . LEU A 1 105 ? 18.047 -3.576 1.764 1 97.69 105 LEU A O 1
ATOM 807 N N . ALA A 1 106 ? 17.797 -3.811 -0.445 1 96.88 106 ALA A N 1
ATOM 808 C CA . ALA A 1 106 ? 17.266 -5.172 -0.368 1 96.88 106 ALA A CA 1
ATOM 809 C C . ALA A 1 106 ? 18.297 -6.121 0.25 1 96.88 106 ALA A C 1
ATOM 811 O O . ALA A 1 106 ? 17.938 -6.996 1.045 1 96.88 106 ALA A O 1
ATOM 812 N N . ALA A 1 107 ? 19.5 -5.914 -0.139 1 95.81 107 ALA A N 1
ATOM 813 C CA . ALA A 1 107 ? 20.578 -6.77 0.348 1 95.81 107 ALA A CA 1
ATOM 814 C C . ALA A 1 107 ? 20.781 -6.602 1.851 1 95.81 107 ALA A C 1
ATOM 816 O O . ALA A 1 107 ? 21.109 -7.559 2.551 1 95.81 107 ALA A O 1
ATOM 817 N N . LEU A 1 108 ? 20.594 -5.43 2.332 1 93.31 108 LEU A N 1
ATOM 818 C CA . LEU A 1 108 ? 20.75 -5.152 3.756 1 93.31 108 LEU A CA 1
ATOM 819 C C . LEU A 1 108 ? 19.672 -5.852 4.566 1 93.31 108 LEU A C 1
ATOM 821 O O . LEU A 1 108 ? 19.906 -6.227 5.723 1 93.31 108 LEU A O 1
ATOM 825 N N . LYS A 1 109 ? 18.484 -6.008 4.078 1 84.88 109 LYS A N 1
ATOM 826 C CA . LYS A 1 109 ? 17.359 -6.664 4.754 1 84.88 109 LYS A CA 1
ATOM 827 C C . LYS A 1 109 ? 17.578 -8.172 4.836 1 84.88 109 LYS A C 1
ATOM 829 O O . LYS A 1 109 ? 17.219 -8.805 5.832 1 84.88 109 LYS A O 1
ATOM 834 N N . GLY A 1 110 ? 17.875 -8.82 3.652 1 72.12 110 GLY A N 1
ATOM 835 C CA . GLY A 1 110 ? 18.156 -10.25 3.613 1 72.12 110 GLY A CA 1
ATOM 836 C C . GLY A 1 110 ? 19.25 -10.664 4.57 1 72.12 110 GLY A C 1
ATOM 837 O O . GLY A 1 110 ? 19.25 -11.789 5.07 1 72.12 110 GLY A O 1
ATOM 838 N N . THR A 1 111 ? 20.219 -9.891 4.645 1 55.44 111 THR A N 1
ATOM 839 C CA . THR A 1 111 ? 21.328 -10.195 5.547 1 55.44 111 THR A CA 1
ATOM 840 C C . THR A 1 111 ? 20.859 -10.203 6.996 1 55.44 111 THR A C 1
ATOM 842 O O . THR A 1 111 ? 21.422 -10.906 7.836 1 55.44 111 THR A O 1
ATOM 845 N N . ARG A 1 112 ? 19.891 -9.453 7.254 1 50.81 112 ARG A N 1
ATOM 846 C CA . ARG A 1 112 ? 19.438 -9.477 8.641 1 50.81 112 ARG A CA 1
ATOM 847 C C . ARG A 1 112 ? 18.75 -10.789 8.969 1 50.81 112 ARG A C 1
ATOM 849 O O . ARG A 1 112 ? 18.625 -11.156 10.141 1 50.81 112 ARG A O 1
ATOM 856 N N . GLY A 1 113 ? 18.047 -11.383 7.879 1 43.12 113 GLY A N 1
ATOM 857 C CA . GLY A 1 113 ? 17.469 -12.688 8.188 1 43.12 113 GLY A CA 1
ATOM 858 C C . GLY A 1 113 ? 18.516 -13.766 8.375 1 43.12 113 GLY A C 1
ATOM 859 O O . GLY A 1 113 ? 18.188 -14.922 8.648 1 43.12 113 GLY A O 1
ATOM 860 N N . ILE A 1 114 ? 19.562 -13.656 7.707 1 40.22 114 ILE A N 1
ATOM 861 C CA . ILE A 1 114 ? 20.562 -14.688 7.973 1 40.22 114 ILE A CA 1
ATOM 862 C C . ILE A 1 114 ? 21.203 -14.445 9.344 1 40.22 114 ILE A C 1
ATOM 864 O O . ILE A 1 114 ? 21.969 -13.492 9.516 1 40.22 114 ILE A O 1
ATOM 868 N N . SER A 1 115 ? 20.438 -14.562 10.266 1 38.34 115 SER A N 1
ATOM 869 C CA . SER A 1 115 ? 21.094 -14.664 11.57 1 38.34 115 SER A CA 1
ATOM 870 C C . SER A 1 115 ? 22.359 -15.5 11.492 1 38.34 115 SER A C 1
ATOM 872 O O . SER A 1 115 ? 22.328 -16.656 11.047 1 38.34 115 SER A O 1
ATOM 874 N N . VAL A 1 116 ? 23.422 -14.906 11.148 1 38.25 116 VAL A N 1
ATOM 875 C CA . VAL A 1 116 ? 24.625 -15.688 11.383 1 38.25 116 VAL A CA 1
ATOM 876 C C . VAL A 1 116 ? 24.406 -16.641 12.562 1 38.25 116 VAL A C 1
ATOM 878 O O . VAL A 1 116 ? 23.906 -16.234 13.609 1 38.25 116 VAL A O 1
ATOM 881 N N . PRO A 1 117 ? 24.203 -17.891 12.258 1 38.19 117 PRO A N 1
ATOM 882 C CA . PRO A 1 117 ? 24.266 -18.734 13.453 1 38.19 117 PRO A CA 1
ATOM 883 C C . PRO A 1 117 ? 25.344 -18.281 14.438 1 38.19 117 PRO A C 1
ATOM 885 O O . PRO A 1 117 ? 26.484 -18.062 14.047 1 38.19 117 PRO A O 1
ATOM 888 N N . GLY A 1 118 ? 25 -17.344 15.172 1 35.44 118 GLY A N 1
ATOM 889 C CA . GLY A 1 118 ? 25.969 -17.109 16.234 1 35.44 118 GLY A CA 1
ATOM 890 C C . GLY A 1 118 ? 26.75 -18.359 16.609 1 35.44 118 GLY A C 1
ATOM 891 O O . GLY A 1 118 ? 26.25 -19.469 16.484 1 35.44 118 GLY A O 1
ATOM 892 N N . ASP A 1 119 ? 28.047 -18.297 16.469 1 36.31 119 ASP A N 1
ATOM 893 C CA . ASP A 1 119 ? 28.953 -19.281 17.031 1 36.31 119 ASP A CA 1
ATOM 894 C C . ASP A 1 119 ? 28.391 -19.875 18.328 1 36.31 119 ASP A C 1
ATOM 896 O O . ASP A 1 119 ? 28.234 -19.156 19.312 1 36.31 119 ASP A O 1
ATOM 900 N N . GLU A 1 120 ? 27.359 -20.688 18.125 1 34.78 120 GLU A N 1
ATOM 901 C CA . GLU A 1 120 ? 27.125 -21.5 19.312 1 34.78 120 GLU A CA 1
ATOM 902 C C 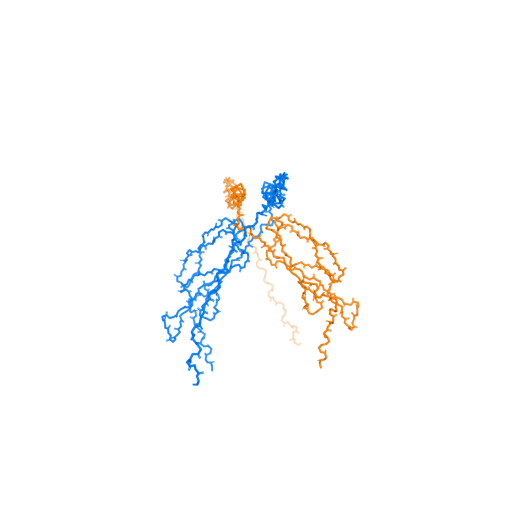. GLU A 1 120 ? 28.438 -21.938 19.953 1 34.78 120 GLU A C 1
ATOM 904 O O . GLU A 1 120 ? 29.156 -22.781 19.422 1 34.78 120 GLU A O 1
ATOM 909 N N . THR A 1 121 ? 29.203 -21.047 20.469 1 36.5 121 THR A N 1
ATOM 910 C CA . THR A 1 121 ? 30.203 -21.547 21.406 1 36.5 121 THR A CA 1
ATOM 911 C C . TH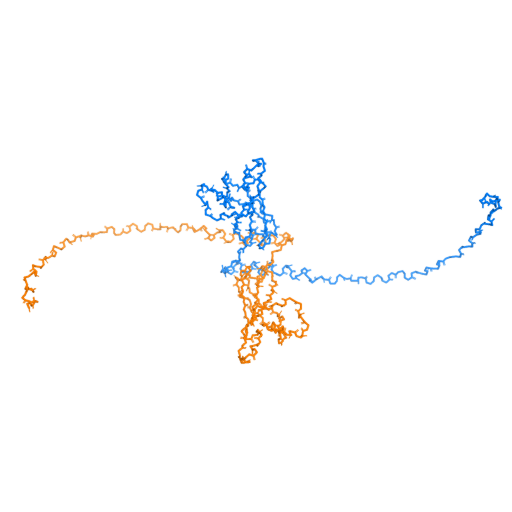R A 1 121 ? 29.609 -22.625 22.312 1 36.5 121 THR A C 1
ATOM 913 O O . THR A 1 121 ? 28.656 -22.359 23.062 1 36.5 121 THR A O 1
ATOM 916 N N . ILE A 1 122 ? 29.531 -23.859 21.781 1 38.59 122 ILE A N 1
ATOM 917 C CA . ILE A 1 122 ? 29.406 -25.016 22.672 1 38.59 122 ILE A CA 1
ATOM 918 C C . ILE A 1 122 ? 30.094 -24.75 24 1 38.59 122 ILE A C 1
ATOM 920 O O . ILE A 1 122 ? 31.328 -24.625 24.047 1 38.59 122 ILE A O 1
ATOM 924 N N . ASP A 1 123 ? 29.531 -23.875 24.797 1 33.38 123 ASP A N 1
ATOM 925 C CA . ASP A 1 123 ? 30.047 -23.891 26.156 1 33.38 123 ASP A CA 1
ATOM 926 C C . ASP A 1 123 ? 30.031 -25.297 26.734 1 33.38 123 ASP A C 1
ATOM 928 O O . ASP A 1 123 ? 28.969 -25.906 26.875 1 33.38 123 ASP A O 1
ATOM 932 N N . GLN A 1 124 ? 30.953 -26.141 26.328 1 35.25 124 GLN A N 1
ATOM 933 C CA . GLN A 1 124 ? 31.312 -27.375 27.031 1 35.25 124 GLN A CA 1
ATOM 934 C C . GLN A 1 124 ? 31.234 -27.188 28.531 1 35.25 124 GLN A C 1
ATOM 936 O O . GLN A 1 124 ? 32 -27.781 29.281 1 35.25 124 GLN A O 1
ATOM 941 N N . GLY A 1 125 ? 30.703 -25.969 28.906 1 29.55 125 GLY A N 1
ATOM 942 C CA . GLY A 1 125 ? 30.953 -25.828 30.328 1 29.55 125 GLY A CA 1
ATOM 943 C C . GLY A 1 125 ? 30.531 -27.047 31.141 1 29.55 125 GLY A C 1
ATOM 944 O O . GLY A 1 125 ? 29.984 -28 30.578 1 29.55 125 GLY A O 1
ATOM 945 N N . ASN A 1 126 ? 29.922 -26.828 32.344 1 29.22 126 ASN A N 1
ATOM 946 C CA . ASN A 1 126 ? 30.047 -27.359 33.688 1 29.22 126 ASN A CA 1
ATOM 947 C C . ASN A 1 126 ? 29.078 -28.516 33.906 1 29.22 126 ASN A C 1
ATOM 949 O O . ASN A 1 126 ? 27.859 -28.312 33.969 1 29.22 126 ASN A O 1
ATOM 953 N N . LEU A 1 127 ? 29.234 -29.625 33.156 1 31.47 127 LEU A N 1
ATOM 954 C CA . LEU A 1 127 ? 28.656 -30.828 33.75 1 31.47 127 LEU A CA 1
ATOM 955 C C . LEU A 1 127 ? 28.875 -30.828 35.25 1 31.47 127 LEU A C 1
ATOM 957 O O . LEU A 1 127 ? 28.891 -31.906 35.875 1 31.47 127 LEU A O 1
ATOM 961 N N . ARG A 1 128 ? 29.188 -29.656 35.812 1 25.16 128 ARG A N 1
ATOM 962 C CA . ARG A 1 128 ? 29.484 -29.969 37.219 1 25.16 128 ARG A CA 1
ATOM 963 C C . ARG A 1 128 ? 28.359 -30.797 37.844 1 25.16 128 ARG A C 1
ATOM 965 O O . ARG A 1 128 ? 27.203 -30.719 37.406 1 25.16 128 ARG A O 1
ATOM 972 N N . ASN A 1 129 ? 28.781 -31.766 38.656 1 27.08 129 ASN A N 1
ATOM 973 C CA . ASN A 1 129 ? 28.375 -32.75 39.656 1 27.08 129 ASN A CA 1
ATOM 974 C C . ASN A 1 129 ? 27.344 -32.156 40.625 1 27.08 129 ASN A C 1
ATOM 976 O O . ASN A 1 12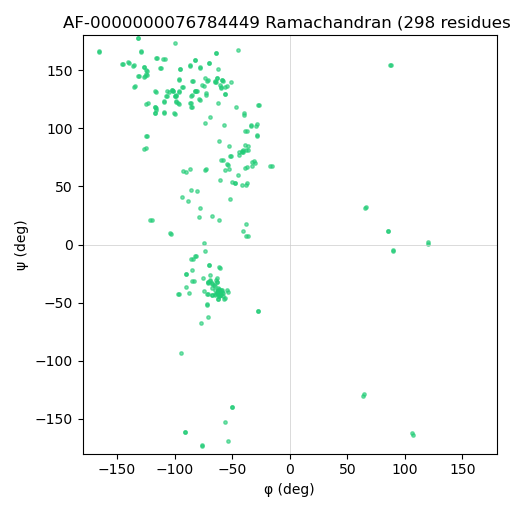9 ? 27.672 -31.344 41.469 1 27.08 129 ASN A O 1
ATOM 980 N N . ARG A 1 130 ? 26.297 -31.562 40.094 1 26.47 130 ARG A N 1
ATOM 981 C CA . ARG A 1 130 ? 25.484 -31.047 41.156 1 26.47 130 ARG A CA 1
ATOM 982 C C . ARG A 1 130 ? 25.141 -32.125 42.188 1 26.47 130 ARG A C 1
ATOM 984 O O . ARG A 1 130 ? 24.359 -33.031 41.875 1 26.47 130 ARG A O 1
ATOM 991 N N . SER A 1 131 ? 26.156 -32.594 42.844 1 28.95 131 SER A N 1
ATOM 992 C CA . SER A 1 131 ? 25.984 -33.438 44 1 28.95 131 SER A CA 1
ATOM 993 C C . SER A 1 131 ? 25.031 -32.812 45.031 1 28.95 131 SER A C 1
ATOM 995 O O . SER A 1 131 ? 25.391 -31.812 45.656 1 28.95 131 SER A O 1
ATOM 997 N N . HIS A 1 132 ? 24 -32.188 44.594 1 25.66 132 HIS A N 1
ATOM 998 C CA . HIS A 1 132 ? 23.25 -31.609 45.719 1 25.66 132 HIS A CA 1
ATOM 999 C C . HIS A 1 132 ? 23.062 -32.625 46.844 1 25.66 132 HIS A C 1
ATOM 1001 O O . HIS A 1 132 ? 22.781 -33.812 46.562 1 25.66 132 HIS A O 1
ATOM 1007 N N . HIS A 1 133 ? 23.609 -32.25 47.938 1 23.95 133 HIS A N 1
ATOM 1008 C CA . HIS A 1 133 ? 23.734 -32.594 49.344 1 23.95 133 HIS A CA 1
ATOM 1009 C C . HIS A 1 133 ? 22.375 -32.969 49.938 1 23.95 133 HIS A C 1
ATOM 1011 O O . HIS A 1 133 ? 21.328 -32.594 49.406 1 23.95 133 HIS A O 1
ATOM 1017 N N . SER A 1 134 ? 22.438 -33.562 51.156 1 24.16 134 SER A N 1
ATOM 1018 C CA . SER A 1 134 ? 21.938 -34.5 52.188 1 24.16 134 SER A CA 1
ATOM 1019 C C . SER A 1 134 ? 20.844 -33.844 53.031 1 24.16 134 SER A C 1
ATOM 1021 O O . SER A 1 134 ? 20.047 -34.531 53.656 1 24.16 134 SER A O 1
ATOM 1023 N N . SER A 1 135 ? 20.641 -32.531 53.188 1 21.5 135 SER A N 1
ATOM 1024 C CA . SER A 1 135 ? 20.469 -32.281 54.625 1 21.5 135 SER A CA 1
ATOM 1025 C C . SER A 1 135 ? 19.109 -32.781 55.094 1 21.5 135 SER A C 1
ATOM 1027 O O . SER A 1 135 ? 18.125 -32.719 54.344 1 21.5 135 SER A O 1
ATOM 1029 N N . ALA A 1 136 ? 19.047 -33.344 56.344 1 25.44 136 ALA A N 1
ATOM 1030 C CA . ALA A 1 136 ? 18.312 -34.125 57.344 1 25.44 136 ALA A CA 1
ATOM 1031 C C . ALA A 1 136 ? 17.172 -33.281 57.969 1 25.44 136 ALA A C 1
ATOM 1033 O O . ALA A 1 136 ? 16.406 -33.812 58.781 1 25.44 136 ALA A O 1
ATOM 1034 N N . GLY A 1 137 ? 16.953 -32.031 57.562 1 21.06 137 GLY A N 1
ATOM 1035 C CA . GLY A 1 137 ? 16.453 -31.406 58.781 1 21.06 137 GLY A CA 1
ATOM 1036 C C . GLY A 1 137 ? 15.156 -32 59.281 1 21.06 137 GLY A C 1
ATOM 1037 O O . GLY A 1 137 ? 14.391 -32.562 58.5 1 21.06 137 GLY A O 1
ATOM 1038 N N . LYS A 1 138 ? 14.883 -31.969 60.656 1 27.72 138 LYS A N 1
ATOM 1039 C CA . LYS A 1 138 ? 14.18 -32.438 61.844 1 27.72 138 LYS A CA 1
ATOM 1040 C C . LYS A 1 138 ? 12.773 -31.859 61.938 1 27.72 138 LYS A C 1
ATOM 1042 O O . LYS A 1 138 ? 12.156 -31.875 63 1 27.72 138 LYS A O 1
ATOM 1047 N N . LYS A 1 139 ? 12.141 -31.453 60.906 1 26.45 139 LYS A N 1
ATOM 1048 C CA . LYS A 1 139 ? 11.078 -30.609 61.469 1 26.45 139 LYS A CA 1
ATOM 1049 C C . LYS A 1 139 ? 10.219 -31.391 62.438 1 26.45 139 LYS A C 1
ATOM 1051 O O . LYS A 1 139 ? 9.922 -32.562 62.219 1 26.45 139 LYS A O 1
ATOM 1056 N N . SER A 1 140 ? 9.836 -30.656 63.594 1 27.94 140 SER A N 1
ATOM 1057 C CA . SER A 1 140 ? 9.234 -30.688 64.938 1 27.94 140 SER A CA 1
ATOM 1058 C C . SER A 1 140 ? 7.77 -31.094 64.875 1 27.94 140 SER A C 1
ATOM 1060 O O . SER A 1 140 ? 7.09 -30.828 63.875 1 27.94 140 SER A O 1
ATOM 1062 N N . SER A 1 141 ? 7.316 -31.969 65.875 1 28.55 141 SER A N 1
ATOM 1063 C CA . SER A 1 141 ? 6.203 -32.719 66.438 1 28.55 141 SER A CA 1
ATOM 1064 C C . SER A 1 141 ? 5.086 -31.781 66.875 1 28.55 141 SER A C 1
ATOM 1066 O O . SER A 1 141 ? 4.941 -31.5 68.062 1 28.55 141 SER A O 1
ATOM 1068 N N . PHE A 1 142 ? 5.008 -30.578 66.375 1 31.95 142 PHE A N 1
ATOM 1069 C CA . PHE A 1 142 ? 4.238 -29.719 67.25 1 31.95 142 PHE A CA 1
ATOM 1070 C C . PHE A 1 142 ? 2.873 -30.328 67.562 1 31.95 142 PHE A C 1
ATOM 1072 O O . PHE A 1 142 ? 2.318 -31.062 66.75 1 31.95 142 PHE A O 1
ATOM 1079 N N . TRP A 1 143 ? 1.758 -29.531 68.25 1 35.78 143 TRP A N 1
ATOM 1080 C CA . TRP A 1 143 ? 0.97 -29.297 69.438 1 35.78 143 TRP A CA 1
ATOM 1081 C C . TRP A 1 143 ? -0.404 -29.953 69.375 1 35.78 143 TRP A C 1
ATOM 1083 O O . TRP A 1 143 ? -0.888 -30.203 68.25 1 35.78 143 TRP A O 1
ATOM 1093 N N . GLY A 1 144 ? -1.284 -29.922 70.625 1 32.31 144 GLY A N 1
ATOM 1094 C CA . GLY A 1 144 ? -2.203 -30.344 71.688 1 32.31 144 GLY A CA 1
ATOM 1095 C C . GLY A 1 144 ? -3.648 -30 71.375 1 32.31 144 GLY A C 1
ATOM 1096 O O . GLY A 1 144 ? -4.527 -30.859 71.438 1 32.31 144 GLY A O 1
ATOM 1097 N N . SER A 1 145 ? -4.258 -28.703 71.875 1 36.59 145 SER A N 1
ATOM 1098 C CA . SER A 1 145 ? -5.418 -28.391 72.688 1 36.59 145 SER A CA 1
ATOM 1099 C C . SER A 1 145 ? -6.668 -28.203 71.812 1 36.59 145 SER A C 1
ATOM 1101 O O . SER A 1 145 ? -7.754 -27.938 72.375 1 36.59 145 SER A O 1
ATOM 1103 N N . VAL A 1 146 ? -6.754 -27.656 70.625 1 40.81 146 VAL A N 1
ATOM 1104 C CA . VAL A 1 146 ? -7.98 -26.891 70.375 1 40.81 146 VAL A CA 1
ATOM 1105 C C . VAL A 1 146 ? -9.117 -27.844 70 1 40.81 146 VAL A C 1
ATOM 1107 O O . VAL A 1 146 ? -9.312 -28.156 68.875 1 40.81 146 VAL A O 1
ATOM 1110 N N . ARG A 1 147 ? -9.297 -28.953 70.75 1 38.66 147 ARG A N 1
ATOM 1111 C CA . ARG A 1 147 ? -10.422 -29.844 70.5 1 38.66 147 ARG A CA 1
ATOM 1112 C C . ARG A 1 147 ? -11.742 -29.188 70.875 1 38.66 147 ARG A C 1
ATOM 1114 O O . ARG A 1 147 ? -12.797 -29.812 70.812 1 38.66 147 ARG A O 1
ATOM 1121 N N . ASN A 1 148 ? -11.703 -28.172 71.875 1 36.84 148 ASN A N 1
ATOM 1122 C CA . ASN A 1 148 ? -12.938 -27.953 72.625 1 36.84 148 ASN A CA 1
ATOM 1123 C C . ASN A 1 148 ? -14.039 -27.375 71.75 1 36.84 148 ASN A C 1
ATOM 1125 O O . ASN A 1 148 ? -15.156 -27.156 72.188 1 36.84 148 ASN A O 1
ATOM 1129 N N . LEU A 1 149 ? -13.711 -26.469 70.812 1 38.69 149 LEU A N 1
ATOM 1130 C CA . LEU A 1 149 ? -14.734 -25.438 70.625 1 38.69 149 LEU A CA 1
ATOM 1131 C C . LEU A 1 149 ? -15.906 -25.984 69.812 1 38.69 149 LEU A C 1
ATOM 1133 O O . LEU A 1 149 ? -17.062 -25.609 70.062 1 38.69 149 LEU A O 1
ATOM 1137 N N . PHE A 1 150 ? -15.867 -26.359 68.438 1 40 150 PHE A N 1
ATOM 1138 C CA . PHE A 1 150 ? -17.156 -26.188 67.812 1 40 150 PHE A CA 1
ATOM 1139 C C . PHE A 1 150 ? -18.031 -27.438 68 1 40 150 PHE A C 1
ATOM 1141 O O . PHE A 1 150 ? -17.781 -28.469 67.312 1 40 150 PHE A O 1
ATOM 1148 N N . ARG A 1 151 ? -18.422 -27.766 69.25 1 28.11 151 ARG A N 1
ATOM 1149 C CA . ARG A 1 151 ? -19.656 -28.516 69.438 1 28.11 151 ARG A CA 1
ATOM 1150 C C . ARG A 1 151 ? -20.875 -27.734 69 1 28.11 151 ARG A C 1
ATOM 1152 O O . ARG A 1 151 ? -21.031 -26.562 69.312 1 28.11 151 ARG A O 1
ATOM 1159 N N . GLU B 1 1 ? -33.469 -22.438 -3.504 1 26.19 1 GLU B N 1
ATOM 1160 C CA . GLU B 1 1 ? -32.25 -21.75 -3.908 1 26.19 1 GLU B CA 1
ATOM 1161 C C . GLU B 1 1 ? -31.016 -22.375 -3.238 1 26.19 1 GLU B C 1
ATOM 1163 O O . GLU B 1 1 ? -30.844 -22.25 -2.025 1 26.19 1 GLU B O 1
ATOM 1168 N N . ASP B 1 2 ? -30.672 -23.594 -3.59 1 28.53 2 ASP B N 1
ATOM 1169 C CA . ASP B 1 2 ? -29.75 -24.578 -3.051 1 28.53 2 ASP B CA 1
ATOM 1170 C C . ASP B 1 2 ? -28.312 -24.047 -3.027 1 28.53 2 ASP B C 1
ATOM 1172 O O . ASP B 1 2 ? -27.766 -23.703 -4.074 1 28.53 2 ASP B O 1
ATOM 1176 N N . GLY B 1 3 ? -28 -23.078 -2.074 1 33.16 3 GLY B N 1
ATOM 1177 C CA . GLY B 1 3 ? -26.688 -22.5 -1.838 1 33.16 3 GLY B CA 1
ATOM 1178 C C . GLY B 1 3 ? -25.562 -23.5 -1.972 1 33.16 3 GLY B C 1
ATOM 1179 O O . GLY B 1 3 ? -25.203 -24.172 -1.004 1 33.16 3 GLY B O 1
ATOM 1180 N N . SER B 1 4 ? -25.5 -24.266 -3.1 1 34.25 4 SER B N 1
ATOM 1181 C CA . SER B 1 4 ? -24.453 -25.25 -3.342 1 34.25 4 SER B CA 1
ATOM 1182 C C . SER B 1 4 ? -23.078 -24.73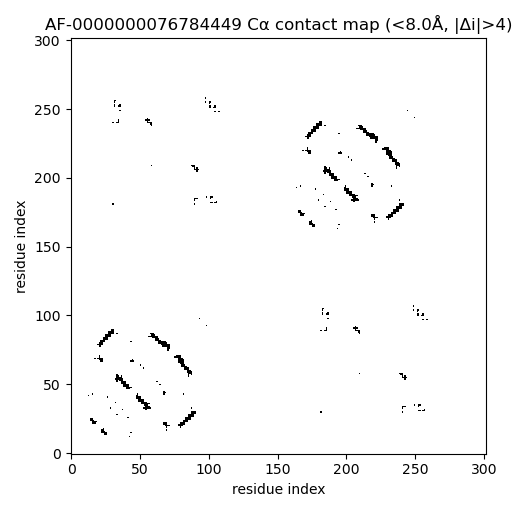4 -2.918 1 34.25 4 SER B C 1
ATOM 1184 O O . SER B 1 4 ? -22.578 -23.766 -3.488 1 34.25 4 SER B O 1
ATOM 1186 N N . ALA B 1 5 ? -22.859 -24.812 -1.618 1 37.88 5 ALA B N 1
ATOM 1187 C CA . ALA B 1 5 ? -21.578 -24.641 -0.956 1 37.88 5 ALA B CA 1
ATOM 1188 C C . ALA B 1 5 ? -20.469 -25.391 -1.701 1 37.88 5 ALA B C 1
ATOM 1190 O O . ALA B 1 5 ? -20.594 -26.594 -1.949 1 37.88 5 ALA B O 1
ATOM 1191 N N . ILE B 1 6 ? -19.984 -24.781 -2.793 1 39.19 6 ILE B N 1
ATOM 1192 C CA . ILE B 1 6 ? -18.797 -25.422 -3.332 1 39.19 6 ILE B CA 1
ATOM 1193 C C . ILE B 1 6 ? -17.891 -25.891 -2.189 1 39.19 6 ILE B C 1
ATOM 1195 O O . ILE B 1 6 ? -17.547 -25.109 -1.301 1 39.19 6 ILE B O 1
ATOM 1199 N N . ARG B 1 7 ? -18.062 -27.109 -1.931 1 37 7 ARG B N 1
ATOM 1200 C CA . ARG B 1 7 ? -17.203 -27.797 -0.975 1 37 7 ARG B CA 1
ATOM 1201 C C . ARG B 1 7 ? -15.734 -27.641 -1.347 1 37 7 ARG B C 1
ATOM 1203 O O . ARG B 1 7 ? -15.305 -28.094 -2.402 1 37 7 ARG B O 1
ATOM 1210 N N . ILE B 1 8 ? -15.211 -26.422 -1.205 1 38.84 8 ILE B N 1
ATOM 1211 C CA . ILE B 1 8 ? -13.75 -26.469 -1.197 1 38.84 8 ILE B CA 1
ATOM 1212 C C . ILE B 1 8 ? -13.281 -27.562 -0.243 1 38.84 8 ILE B C 1
ATOM 1214 O O . ILE B 1 8 ? -13.453 -27.453 0.973 1 38.84 8 ILE B O 1
ATOM 1218 N N . THR B 1 9 ? -13.781 -28.703 -0.427 1 36.72 9 THR B N 1
ATOM 1219 C CA . THR B 1 9 ? -13.344 -29.812 0.409 1 36.72 9 THR B CA 1
ATOM 1220 C C . THR B 1 9 ? -11.914 -29.594 0.896 1 36.72 9 THR B C 1
ATOM 1222 O O . THR B 1 9 ? -11.484 -30.219 1.874 1 36.72 9 THR B O 1
ATOM 1225 N N . GLY B 1 10 ? -10.969 -29.422 -0.123 1 37.78 10 GLY B N 1
ATOM 1226 C CA . GLY B 1 10 ? -9.617 -29.328 0.399 1 37.78 10 GLY B CA 1
ATOM 1227 C C . GLY B 1 10 ? -9.445 -28.25 1.45 1 37.78 10 GLY B C 1
ATOM 1228 O O . GLY B 1 10 ? -10.289 -27.359 1.572 1 37.78 10 GLY B O 1
ATOM 1229 N N . GLY B 1 11 ? -8.734 -28.547 2.535 1 38.03 11 GLY B N 1
ATOM 1230 C CA . GLY B 1 11 ? -8.367 -27.641 3.615 1 38.03 11 GLY B CA 1
ATOM 1231 C C . GLY B 1 11 ? -8.25 -26.203 3.17 1 38.03 11 GLY B C 1
ATOM 1232 O O . GLY B 1 11 ? -7.812 -25.922 2.051 1 38.03 11 GLY B O 1
ATOM 1233 N N . GLU B 1 12 ? -9.336 -25.375 3.279 1 45.72 12 GLU B N 1
ATOM 1234 C CA . GLU B 1 12 ? -9.188 -23.938 3.162 1 45.72 12 GLU B CA 1
ATOM 1235 C C . GLU B 1 12 ? -7.723 -23.516 3.307 1 45.72 12 GLU B C 1
ATOM 1237 O O . GLU B 1 12 ? -7.125 -23.688 4.367 1 45.72 12 GLU B O 1
ATOM 1242 N N . LYS B 1 13 ? -6.957 -23.969 2.232 1 56.09 13 LYS B N 1
ATOM 1243 C CA . LYS B 1 13 ? -5.59 -23.5 2.414 1 56.09 13 LYS B CA 1
ATOM 1244 C C . LYS B 1 13 ? -5.562 -22.078 2.949 1 56.09 13 LYS B C 1
ATOM 1246 O O . LYS B 1 13 ? -6.406 -21.25 2.582 1 56.09 13 LYS B O 1
ATOM 1251 N N . GLN B 1 14 ? -5.176 -21.859 4.047 1 66.88 14 GLN B N 1
ATOM 1252 C CA . GLN B 1 14 ? -5.078 -20.625 4.82 1 66.88 14 GLN B CA 1
ATOM 1253 C C . GLN B 1 14 ? -4.766 -19.438 3.92 1 66.88 14 GLN B C 1
ATOM 1255 O O . GLN B 1 14 ? -3.803 -19.469 3.15 1 66.88 14 GLN B O 1
ATOM 1260 N N . GLY B 1 15 ? -5.898 -18.547 3.59 1 85.5 15 GLY B N 1
ATOM 1261 C CA . GLY B 1 15 ? -5.668 -17.25 2.959 1 85.5 15 GLY B CA 1
ATOM 1262 C C . GLY B 1 15 ? -6.359 -17.125 1.615 1 85.5 15 GLY B C 1
ATOM 1263 O O . GLY B 1 15 ? -6.207 -16.094 0.937 1 85.5 15 GLY B O 1
ATOM 1264 N N . ILE B 1 16 ? -7.168 -18.25 1.156 1 92.5 16 ILE B N 1
ATOM 1265 C CA . ILE B 1 16 ? -7.867 -18.156 -0.122 1 92.5 16 ILE B CA 1
ATOM 1266 C C . ILE B 1 16 ? -9.359 -17.969 0.118 1 92.5 16 ILE B C 1
ATOM 1268 O O . ILE B 1 16 ? -9.969 -18.703 0.899 1 92.5 16 ILE B O 1
ATOM 1272 N N . HIS B 1 17 ? -9.906 -17.031 -0.554 1 93.44 17 HIS B N 1
ATOM 1273 C CA . HIS B 1 17 ? -11.336 -16.766 -0.444 1 93.44 17 HIS B CA 1
ATOM 1274 C C . HIS B 1 17 ? -12.008 -16.766 -1.814 1 93.44 17 HIS B C 1
ATOM 1276 O O . HIS B 1 17 ? -11.414 -16.328 -2.803 1 93.44 17 HIS B O 1
ATOM 1282 N N . ARG B 1 18 ? -13.25 -17.266 -1.835 1 93.31 18 ARG B N 1
ATOM 1283 C CA . ARG B 1 18 ? -13.969 -17.391 -3.098 1 93.31 18 ARG B CA 1
ATOM 1284 C C . ARG B 1 18 ? -14.891 -16.188 -3.322 1 93.31 18 ARG B C 1
ATOM 1286 O O . ARG B 1 18 ? -15.547 -15.719 -2.391 1 93.31 18 ARG B O 1
ATOM 1293 N N . GLU B 1 19 ? -14.789 -15.656 -4.473 1 94.56 19 GLU B N 1
ATOM 1294 C CA . GLU B 1 19 ? -15.719 -14.656 -4.988 1 94.56 19 GLU B CA 1
ATOM 1295 C C . GLU B 1 19 ? -16.328 -15.102 -6.316 1 94.56 19 GLU B C 1
ATOM 1297 O O . GLU B 1 19 ? -15.797 -14.789 -7.383 1 94.56 19 GLU B O 1
ATOM 1302 N N . GLY B 1 20 ? -17.516 -15.758 -6.23 1 94.5 20 GLY B N 1
ATOM 1303 C CA . GLY B 1 20 ? -18.047 -16.391 -7.426 1 94.5 20 GLY B CA 1
ATOM 1304 C C . GLY B 1 20 ? -17.172 -17.531 -7.922 1 94.5 20 GLY B C 1
ATOM 1305 O O . GLY B 1 20 ? -16.859 -18.453 -7.168 1 94.5 20 GLY B O 1
ATOM 1306 N N . LEU B 1 21 ? -16.891 -17.422 -9.148 1 94.69 21 LEU B N 1
ATOM 1307 C CA . LEU B 1 21 ? -16.016 -18.453 -9.703 1 94.69 21 LEU B CA 1
ATOM 1308 C C . LEU B 1 21 ? -14.547 -18.078 -9.477 1 94.69 21 LEU B C 1
ATOM 1310 O O . LEU B 1 21 ? -13.664 -18.922 -9.648 1 94.69 21 LEU B O 1
ATOM 1314 N N . ASP B 1 22 ? -14.32 -16.891 -9.094 1 96.25 22 ASP B N 1
ATOM 1315 C CA . ASP B 1 22 ? -12.953 -16.438 -8.867 1 96.25 22 ASP B CA 1
ATOM 1316 C C . ASP B 1 22 ? -12.5 -16.766 -7.441 1 96.25 22 ASP B C 1
ATOM 1318 O O . ASP B 1 22 ? -13.328 -16.953 -6.547 1 96.25 22 ASP B O 1
ATOM 1322 N N . LEU B 1 23 ? -11.234 -16.906 -7.336 1 96.75 23 LEU B N 1
ATOM 1323 C CA . LEU B 1 23 ? -10.586 -17 -6.031 1 96.75 23 LEU B CA 1
ATOM 1324 C C . LEU B 1 23 ? -9.734 -15.773 -5.75 1 96.75 23 LEU B C 1
ATOM 1326 O O . LEU B 1 23 ? -9.266 -15.109 -6.68 1 96.75 23 LEU B O 1
ATOM 1330 N N . CYS B 1 24 ? -9.586 -15.469 -4.504 1 97.12 24 CYS B N 1
ATOM 1331 C CA . CYS B 1 24 ? -8.805 -14.297 -4.109 1 97.12 24 CYS B CA 1
ATOM 1332 C C . CYS B 1 24 ? -7.863 -14.641 -2.955 1 97.12 24 CYS B C 1
ATOM 1334 O O . CYS B 1 24 ? -8.25 -15.352 -2.025 1 97.12 24 CYS B O 1
ATOM 1336 N N . SER B 1 25 ? -6.66 -14.188 -3.027 1 96.62 25 SER B N 1
ATOM 1337 C CA . SER B 1 25 ? -5.656 -14.289 -1.974 1 96.62 25 SER B CA 1
ATOM 1338 C C . SER B 1 25 ? -4.836 -13.008 -1.866 1 96.62 25 SER B C 1
ATOM 1340 O O . SER B 1 25 ? -4.773 -12.219 -2.814 1 96.62 25 SER B O 1
ATOM 1342 N N . ASP B 1 26 ? -4.266 -12.852 -0.634 1 96.5 26 ASP B N 1
ATOM 1343 C CA . ASP B 1 26 ? -3.311 -11.766 -0.444 1 96.5 26 ASP B CA 1
ATOM 1344 C C . ASP B 1 26 ? -1.875 -12.266 -0.595 1 96.5 26 ASP B C 1
ATOM 1346 O O . ASP B 1 26 ? -1.552 -13.375 -0.176 1 96.5 26 ASP B O 1
ATOM 1350 N N . VAL B 1 27 ? -1.047 -11.492 -1.175 1 97.25 27 VAL B N 1
ATOM 1351 C CA . VAL B 1 27 ? 0.392 -11.727 -1.241 1 97.25 27 VAL B CA 1
ATOM 1352 C C . VAL B 1 27 ? 1.137 -10.516 -0.678 1 97.25 27 VAL B C 1
ATOM 1354 O O . VAL B 1 27 ? 0.973 -9.391 -1.167 1 97.25 27 VAL B O 1
ATOM 1357 N N . THR B 1 28 ? 1.917 -10.742 0.332 1 97.75 28 THR B N 1
ATOM 1358 C CA . THR B 1 28 ? 2.68 -9.656 0.944 1 97.75 28 THR B CA 1
ATOM 1359 C C . THR B 1 28 ? 4.121 -9.664 0.445 1 97.75 28 THR B C 1
ATOM 1361 O O . THR B 1 28 ? 4.785 -10.703 0.455 1 97.75 28 THR B O 1
ATOM 1364 N N . ILE B 1 29 ? 4.582 -8.539 -0.025 1 97.69 29 ILE B N 1
ATOM 1365 C CA . ILE B 1 29 ? 5.977 -8.383 -0.426 1 97.69 29 ILE B CA 1
ATOM 1366 C C . ILE B 1 29 ? 6.566 -7.141 0.232 1 97.69 29 ILE B C 1
ATOM 1368 O O . ILE B 1 29 ? 5.828 -6.273 0.708 1 97.69 29 ILE B O 1
ATOM 1372 N N . ASP B 1 30 ? 7.883 -7.051 0.175 1 97.5 30 ASP B N 1
ATOM 1373 C 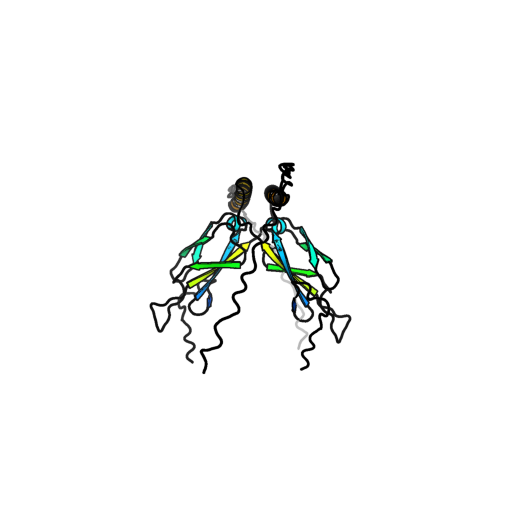CA . ASP B 1 30 ? 8.562 -5.855 0.66 1 97.5 30 ASP B CA 1
ATOM 1374 C C . ASP B 1 30 ? 8.555 -4.754 -0.396 1 97.5 30 ASP B C 1
ATOM 1376 O O . ASP B 1 30 ? 8.406 -5.027 -1.588 1 97.5 30 ASP B O 1
ATOM 1380 N N . CYS B 1 31 ? 8.727 -3.525 0.062 1 98.25 31 CYS B N 1
ATOM 1381 C CA . CYS B 1 31 ? 8.695 -2.406 -0.872 1 98.25 31 CYS B CA 1
ATOM 1382 C C . CYS B 1 31 ? 9.836 -2.506 -1.88 1 98.25 31 CYS B C 1
ATOM 1384 O O . CYS B 1 31 ? 9.695 -2.08 -3.027 1 98.25 31 CYS B O 1
ATOM 1386 N N . THR B 1 32 ? 10.984 -3.072 -1.45 1 98.38 32 THR B N 1
ATOM 1387 C CA . THR B 1 32 ? 12.078 -3.217 -2.4 1 98.38 32 THR B CA 1
ATOM 1388 C C . THR B 1 32 ? 11.703 -4.176 -3.525 1 98.38 32 THR B C 1
ATOM 1390 O O . THR B 1 32 ? 12 -3.918 -4.691 1 98.38 32 THR B O 1
ATOM 1393 N N . ASP B 1 33 ? 11.055 -5.305 -3.154 1 98.06 33 ASP B N 1
ATOM 1394 C CA . ASP B 1 33 ? 10.578 -6.246 -4.164 1 98.06 33 ASP B CA 1
ATOM 1395 C C . ASP B 1 33 ? 9.539 -5.59 -5.078 1 98.06 33 ASP B C 1
ATOM 1397 O O . ASP B 1 33 ? 9.516 -5.855 -6.281 1 98.06 33 ASP B O 1
ATOM 1401 N N . ALA B 1 34 ? 8.68 -4.738 -4.523 1 98.69 34 ALA B N 1
ATOM 1402 C CA . ALA B 1 34 ? 7.68 -4.035 -5.32 1 98.69 34 ALA B CA 1
ATOM 1403 C C . ALA B 1 34 ? 8.336 -3.125 -6.352 1 98.69 34 ALA B C 1
ATOM 1405 O O . ALA B 1 34 ? 7.848 -2.994 -7.477 1 98.69 34 ALA B O 1
ATOM 1406 N N . ILE B 1 35 ? 9.406 -2.463 -5.969 1 98.62 35 ILE B N 1
ATOM 1407 C CA . ILE B 1 35 ? 10.109 -1.548 -6.859 1 98.62 35 ILE B CA 1
ATOM 1408 C C . ILE B 1 35 ? 10.844 -2.342 -7.938 1 98.62 35 ILE B C 1
ATOM 1410 O O . ILE B 1 35 ? 10.766 -2.012 -9.125 1 98.62 35 ILE B O 1
ATOM 1414 N N . LEU B 1 36 ? 11.469 -3.424 -7.531 1 98.44 36 LEU B N 1
ATOM 1415 C CA . LEU B 1 36 ? 12.406 -4.129 -8.406 1 98.44 36 LEU B CA 1
ATOM 1416 C C . LEU B 1 36 ? 11.68 -5.199 -9.219 1 98.44 36 LEU B C 1
ATOM 1418 O O . LEU B 1 36 ? 12.164 -5.605 -10.273 1 98.44 36 LEU B O 1
ATOM 1422 N N . GLY B 1 37 ? 10.562 -5.695 -8.719 1 98.31 37 GLY B N 1
ATOM 1423 C CA . GLY B 1 37 ? 9.953 -6.906 -9.25 1 98.31 37 GLY B CA 1
ATOM 1424 C C . GLY B 1 37 ? 10.492 -8.172 -8.609 1 98.31 37 GLY B C 1
ATOM 1425 O O . GLY B 1 37 ? 11.586 -8.172 -8.047 1 98.31 37 GLY B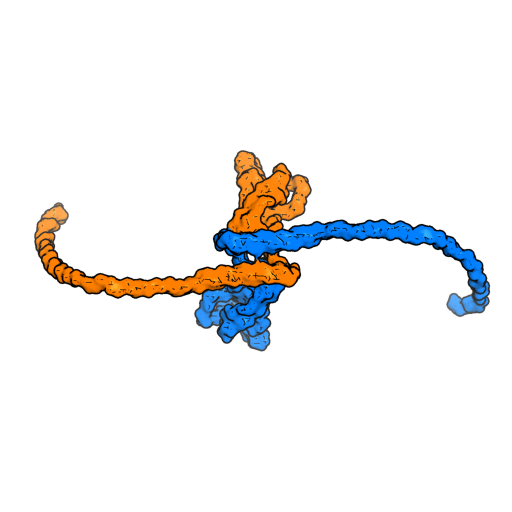 O 1
ATOM 1426 N N . THR B 1 38 ? 9.633 -9.18 -8.664 1 97.94 38 THR B N 1
ATOM 1427 C CA . THR B 1 38 ? 10.031 -10.461 -8.078 1 97.94 38 THR B CA 1
ATOM 1428 C C . THR B 1 38 ? 9.094 -11.578 -8.531 1 97.94 38 THR B C 1
ATOM 1430 O O . THR B 1 38 ? 8.086 -11.312 -9.188 1 97.94 38 THR B O 1
ATOM 1433 N N . THR B 1 39 ? 9.469 -12.734 -8.32 1 98.44 39 THR B N 1
ATOM 1434 C CA . THR B 1 39 ? 8.602 -13.906 -8.469 1 98.44 39 THR B CA 1
ATOM 1435 C C . THR B 1 39 ? 8.422 -14.617 -7.133 1 98.44 39 THR B C 1
ATOM 1437 O O . THR B 1 39 ? 9.398 -14.883 -6.43 1 98.44 39 THR B O 1
ATOM 1440 N N . VAL B 1 40 ? 7.152 -14.922 -6.82 1 97.31 40 VAL B N 1
ATOM 1441 C CA . VAL B 1 40 ? 6.883 -15.57 -5.539 1 97.31 40 VAL B CA 1
ATOM 1442 C C . VAL B 1 40 ? 6.074 -16.844 -5.766 1 97.31 40 VAL B C 1
ATOM 1444 O O . VAL B 1 40 ? 5.352 -16.953 -6.762 1 97.31 40 VAL B O 1
ATOM 1447 N N . LYS B 1 41 ? 6.246 -17.734 -4.871 1 96.62 41 LYS B N 1
ATOM 1448 C CA . LYS B 1 41 ? 5.402 -18.938 -4.863 1 96.62 41 LYS B CA 1
ATOM 1449 C C . LYS B 1 41 ? 4.098 -18.672 -4.113 1 96.62 41 LYS B C 1
ATOM 1451 O O . LYS B 1 41 ? 4.109 -18.203 -2.977 1 96.62 41 LYS B O 1
ATOM 1456 N N . VAL B 1 42 ? 3.043 -18.984 -4.75 1 95.25 42 VAL B N 1
ATOM 1457 C CA . VAL B 1 42 ? 1.745 -18.75 -4.125 1 95.25 42 VAL B CA 1
ATOM 1458 C C . VAL B 1 42 ? 0.946 -20.062 -4.094 1 95.25 42 VAL B C 1
ATOM 1460 O O . VAL B 1 42 ? 1.072 -20.891 -4.996 1 95.25 42 VAL B O 1
ATOM 1463 N N . GLU B 1 43 ? 0.118 -20.125 -3.07 1 94.38 43 GLU B N 1
ATOM 1464 C CA . GLU B 1 43 ? -0.778 -21.266 -2.961 1 94.38 43 GLU B CA 1
ATOM 1465 C C . GLU B 1 43 ? -2.012 -21.094 -3.842 1 94.38 43 GLU B C 1
ATOM 1467 O O . GLU B 1 43 ? -2.623 -20.016 -3.855 1 94.38 43 GLU B O 1
ATOM 1472 N N . THR B 1 44 ? -2.289 -22.156 -4.574 1 94.44 44 THR B N 1
ATOM 1473 C CA . THR B 1 44 ? -3.51 -22.188 -5.375 1 94.44 44 THR B CA 1
ATOM 1474 C C . THR B 1 44 ? -4.254 -23.5 -5.156 1 94.44 44 THR B C 1
ATOM 1476 O O . THR B 1 44 ? -3.785 -24.375 -4.418 1 94.44 44 THR B O 1
ATOM 1479 N N . ILE B 1 45 ? -5.367 -23.641 -5.758 1 90.81 45 ILE B N 1
ATOM 1480 C CA . ILE B 1 45 ? -6.168 -24.859 -5.617 1 90.81 45 ILE B CA 1
ATOM 1481 C C . ILE B 1 45 ? -5.473 -26.016 -6.324 1 90.81 45 ILE B C 1
ATOM 1483 O O . ILE B 1 45 ? -5.797 -27.188 -6.074 1 90.81 45 ILE B O 1
ATOM 1487 N N . GLU B 1 46 ? -4.543 -25.766 -7.195 1 92.25 46 GLU B N 1
ATOM 1488 C CA . GLU B 1 46 ? -3.797 -26.797 -7.91 1 92.25 46 GLU B CA 1
ATOM 1489 C C . GLU B 1 46 ? -2.395 -26.953 -7.336 1 92.25 46 GLU B C 1
ATOM 1491 O O . GLU B 1 46 ? -1.536 -27.594 -7.949 1 92.25 46 GLU B O 1
ATOM 1496 N N . GLY B 1 47 ? -2.113 -26.312 -6.191 1 93.44 47 GLY B N 1
ATOM 1497 C CA . GLY B 1 47 ? -0.794 -26.391 -5.586 1 93.44 47 GLY B CA 1
ATOM 1498 C C . GLY B 1 47 ? -0.001 -25.094 -5.742 1 93.44 47 GLY B C 1
ATOM 1499 O O . GLY B 1 47 ? -0.567 -24.047 -6.043 1 93.44 47 GLY B O 1
ATOM 1500 N N . LEU B 1 48 ? 1.26 -25.172 -5.531 1 94.44 48 LEU B N 1
ATOM 1501 C CA . LEU B 1 48 ? 2.121 -24 -5.594 1 94.44 48 LEU B CA 1
ATOM 1502 C C . LEU B 1 48 ? 2.357 -23.578 -7.043 1 94.44 48 LEU B C 1
ATOM 1504 O O . LEU B 1 48 ? 2.568 -24.422 -7.914 1 94.44 48 LEU B O 1
ATOM 1508 N N . ARG B 1 49 ? 2.273 -22.281 -7.199 1 96 49 ARG B N 1
ATOM 1509 C CA . ARG B 1 49 ? 2.549 -21.688 -8.5 1 96 49 ARG B CA 1
ATOM 1510 C C . ARG B 1 49 ? 3.432 -20.453 -8.367 1 96 49 ARG B C 1
ATOM 1512 O O . ARG B 1 49 ? 3.439 -19.797 -7.32 1 96 49 ARG B O 1
ATOM 1519 N N . ASP B 1 50 ? 4.156 -20.188 -9.477 1 97.5 50 ASP B N 1
ATOM 1520 C CA . ASP B 1 50 ? 4.934 -18.953 -9.531 1 97.5 50 ASP B CA 1
ATOM 1521 C C . ASP B 1 50 ? 4.059 -17.781 -9.938 1 97.5 50 ASP B C 1
ATOM 1523 O O . ASP B 1 50 ? 3.295 -17.875 -10.906 1 97.5 50 ASP B O 1
ATOM 1527 N N . LEU B 1 51 ? 4.164 -16.719 -9.219 1 97.88 51 LEU B N 1
ATOM 1528 C CA . LEU B 1 51 ? 3.52 -15.453 -9.562 1 97.88 51 LEU B CA 1
ATOM 1529 C C . LEU B 1 51 ? 4.559 -14.367 -9.812 1 97.88 51 LEU B C 1
ATOM 1531 O O . LEU B 1 51 ? 5.297 -13.984 -8.898 1 97.88 51 LEU B O 1
ATOM 1535 N N . TYR B 1 52 ? 4.594 -13.961 -11.055 1 98.62 52 TYR B N 1
ATOM 1536 C CA . TYR B 1 52 ? 5.469 -12.852 -11.383 1 98.62 52 TYR B CA 1
ATOM 1537 C C . TYR B 1 52 ? 4.844 -11.523 -10.977 1 98.62 52 TYR B C 1
ATOM 1539 O O . TYR B 1 52 ? 3.699 -11.227 -11.328 1 98.62 52 TYR B O 1
ATOM 1547 N N . ILE B 1 53 ? 5.574 -10.805 -10.203 1 98.62 53 ILE B N 1
ATOM 1548 C CA . ILE B 1 53 ? 5.184 -9.461 -9.781 1 98.62 53 ILE B CA 1
ATOM 1549 C C . ILE B 1 53 ? 6.074 -8.43 -10.461 1 98.62 53 ILE B C 1
ATOM 1551 O O . ILE B 1 53 ? 7.277 -8.359 -10.195 1 98.62 53 ILE B O 1
ATOM 1555 N N . PRO B 1 54 ? 5.543 -7.621 -11.312 1 98.56 54 PRO B N 1
ATOM 1556 C CA . PRO B 1 54 ? 6.355 -6.684 -12.094 1 98.56 54 PRO B CA 1
ATOM 1557 C C . PRO B 1 54 ? 6.945 -5.559 -11.242 1 98.56 54 PRO B C 1
ATOM 1559 O O . PRO B 1 54 ? 6.398 -5.234 -10.18 1 98.56 54 PRO B O 1
ATOM 1562 N N . PRO B 1 55 ? 8.078 -4.992 -11.766 1 98.56 55 PRO B N 1
ATOM 1563 C CA . PRO B 1 55 ? 8.594 -3.799 -11.094 1 98.56 55 PRO B CA 1
ATOM 1564 C C . PRO B 1 55 ? 7.582 -2.66 -11.047 1 98.56 55 PRO B C 1
ATOM 1566 O O . PRO B 1 55 ? 6.82 -2.463 -12 1 98.56 55 PRO B O 1
ATOM 1569 N N . GLY B 1 56 ? 7.562 -1.954 -9.953 1 98.69 56 GLY B N 1
ATOM 1570 C CA . GLY B 1 56 ? 6.68 -0.806 -9.828 1 98.69 56 GLY B CA 1
ATOM 1571 C C . GLY B 1 56 ? 5.281 -1.177 -9.367 1 98.69 56 GLY B C 1
ATOM 1572 O O . GLY B 1 56 ? 4.348 -0.382 -9.5 1 98.69 56 GLY B O 1
ATOM 1573 N N . THR B 1 57 ? 5.113 -2.41 -8.922 1 98.75 57 THR B N 1
ATOM 1574 C CA . THR B 1 57 ? 3.818 -2.863 -8.43 1 98.75 57 THR B CA 1
ATOM 1575 C C . THR B 1 57 ? 3.359 -2.014 -7.246 1 98.75 57 THR B C 1
ATOM 1577 O O . THR B 1 57 ? 4.141 -1.737 -6.332 1 98.75 57 THR B O 1
ATOM 1580 N N . GLN B 1 58 ? 2.119 -1.622 -7.277 1 98.88 58 GLN B N 1
ATOM 1581 C CA . GLN B 1 58 ? 1.568 -0.719 -6.27 1 98.88 58 GLN B CA 1
ATOM 1582 C C . GLN B 1 58 ? 0.874 -1.495 -5.156 1 98.88 58 GLN B C 1
ATOM 1584 O O . GLN B 1 58 ? 0.375 -2.602 -5.379 1 98.88 58 GLN B O 1
ATOM 1589 N N . PRO B 1 59 ? 0.874 -0.877 -3.908 1 98.81 59 PRO B N 1
ATOM 1590 C CA . PRO B 1 59 ? 0.058 -1.497 -2.861 1 98.81 59 PRO B CA 1
ATOM 1591 C C . PRO B 1 59 ? -1.406 -1.647 -3.266 1 98.81 59 PRO B C 1
ATOM 1593 O O . PRO B 1 59 ? -2.029 -0.681 -3.711 1 98.81 59 PRO B O 1
ATOM 1596 N N . GLY B 1 60 ? -1.931 -2.867 -3.092 1 98.44 60 GLY B N 1
ATOM 1597 C CA . GLY B 1 60 ? -3.326 -3.107 -3.426 1 98.44 60 GLY B CA 1
ATOM 1598 C C . GLY B 1 60 ? -3.527 -3.547 -4.863 1 98.44 60 GLY B C 1
ATOM 1599 O O . GLY B 1 60 ? -4.641 -3.908 -5.258 1 98.44 60 GLY B O 1
ATOM 1600 N N . GLU B 1 61 ? -2.484 -3.555 -5.621 1 98.62 61 GLU B N 1
ATOM 1601 C CA . GLU B 1 61 ? -2.594 -3.975 -7.016 1 98.62 61 GLU B CA 1
ATOM 1602 C C . GLU B 1 61 ? -3.016 -5.438 -7.117 1 98.62 61 GLU B C 1
ATOM 1604 O O . GLU B 1 61 ? -2.572 -6.273 -6.328 1 98.62 61 GLU B O 1
ATOM 1609 N N . LYS B 1 62 ? -3.834 -5.75 -8.102 1 98.62 62 LYS B N 1
ATOM 1610 C CA . LYS B 1 62 ? -4.34 -7.105 -8.281 1 98.62 62 LYS B CA 1
ATOM 1611 C C . LYS B 1 62 ? -3.678 -7.785 -9.477 1 98.62 62 LYS B C 1
ATOM 1613 O O . LYS B 1 62 ? -3.602 -7.203 -10.562 1 98.62 62 LYS B O 1
ATOM 1618 N N . LEU B 1 63 ? -3.164 -8.914 -9.266 1 98.62 63 LEU B N 1
ATOM 1619 C CA . LEU B 1 63 ? -2.652 -9.812 -10.297 1 98.62 63 LEU B CA 1
ATOM 1620 C C . LEU B 1 63 ? -3.455 -11.109 -10.328 1 98.62 63 LEU B C 1
ATOM 1622 O O . LEU B 1 63 ? -4.117 -11.461 -9.352 1 98.62 63 LEU B O 1
ATOM 1626 N N . LYS B 1 64 ? -3.385 -11.82 -11.422 1 98.12 64 LYS B N 1
ATOM 1627 C CA . LYS B 1 64 ? -4.172 -13.047 -11.438 1 98.12 64 LYS B CA 1
ATOM 1628 C C . LYS B 1 64 ? -3.457 -14.148 -12.219 1 98.12 64 LYS B C 1
ATOM 1630 O O . LYS B 1 64 ? -2.582 -13.867 -13.039 1 98.12 64 LYS B O 1
ATOM 1635 N N . ILE B 1 65 ? -3.775 -15.281 -11.906 1 97.88 65 ILE B N 1
ATOM 1636 C CA . ILE B 1 65 ? -3.5 -16.453 -12.734 1 97.88 65 ILE B CA 1
ATOM 1637 C C . ILE B 1 65 ? -4.805 -16.984 -13.32 1 97.88 65 ILE B C 1
ATOM 1639 O O . ILE B 1 65 ? -5.75 -17.281 -12.586 1 97.88 65 ILE B O 1
ATOM 1643 N N . VAL B 1 66 ? -4.828 -17.047 -14.578 1 97.06 66 VAL B N 1
ATOM 1644 C CA . VAL B 1 66 ? -6.055 -17.375 -15.297 1 97.06 66 VAL B CA 1
ATOM 1645 C C . VAL B 1 66 ? -6.41 -18.844 -15.102 1 97.06 66 VAL B C 1
ATOM 1647 O O . VAL B 1 66 ? -5.52 -19.688 -14.977 1 97.06 66 VAL B O 1
ATOM 1650 N N . GLN B 1 67 ? -7.648 -19.094 -14.969 1 96.12 67 GLN B N 1
ATOM 1651 C CA . GLN B 1 67 ? -8.234 -20.438 -14.945 1 96.12 67 GLN B CA 1
ATOM 1652 C C . GLN B 1 67 ? -7.777 -21.219 -13.719 1 96.12 67 GLN B C 1
ATOM 1654 O O . GLN B 1 67 ? -7.543 -22.422 -13.797 1 96.12 67 GLN B O 1
ATOM 1659 N N . LEU B 1 68 ? -7.562 -20.516 -12.75 1 95.38 68 LEU B N 1
ATOM 1660 C CA . LEU B 1 68 ? -7.207 -21.172 -11.5 1 95.38 68 LEU B CA 1
ATOM 1661 C C . LEU B 1 68 ? -8.211 -20.844 -10.406 1 95.38 68 LEU B C 1
ATOM 1663 O O . LEU B 1 68 ? -7.863 -20.812 -9.227 1 95.38 68 LEU B O 1
ATOM 1667 N N . GLY B 1 69 ? -9.383 -20.438 -10.82 1 94.5 69 GLY B N 1
ATOM 1668 C CA . GLY B 1 69 ? -10.523 -20.281 -9.922 1 94.5 69 GLY B CA 1
ATOM 1669 C C . GLY B 1 69 ? -11.375 -21.531 -9.828 1 94.5 69 GLY B C 1
ATOM 1670 O O . GLY B 1 69 ? -10.891 -22.641 -10.047 1 94.5 69 GLY B O 1
ATOM 1671 N N . ALA B 1 70 ? -12.539 -21.375 -9.383 1 92.44 70 ALA B N 1
ATOM 1672 C CA . ALA B 1 70 ? -13.484 -22.469 -9.219 1 92.44 70 ALA B CA 1
ATOM 1673 C C . ALA B 1 70 ? -14.102 -22.875 -10.555 1 92.44 70 ALA B C 1
ATOM 1675 O O . ALA B 1 70 ? -14.211 -22.047 -11.469 1 92.44 70 ALA B O 1
ATOM 1676 N N . ARG B 1 71 ? -14.484 -24.094 -10.633 1 89.5 71 ARG B N 1
ATOM 1677 C CA . ARG B 1 71 ? -15.188 -24.594 -11.812 1 89.5 71 ARG B CA 1
ATOM 1678 C C . ARG B 1 71 ? -16.688 -24.328 -11.719 1 89.5 71 ARG B C 1
ATOM 1680 O O . ARG B 1 71 ? -17.266 -24.375 -10.633 1 89.5 71 ARG B O 1
ATOM 1687 N N . ASP B 1 72 ? -17.156 -23.969 -12.953 1 85.88 72 ASP B N 1
ATOM 1688 C CA . ASP B 1 72 ? -18.609 -23.812 -13.031 1 85.88 72 ASP B CA 1
ATOM 1689 C C . ASP B 1 72 ? -19.297 -25.172 -12.992 1 85.88 72 ASP B C 1
ATOM 1691 O O . ASP B 1 72 ? -18.938 -26.078 -13.742 1 85.88 72 ASP B O 1
ATOM 1695 N N . ILE B 1 73 ? -20.25 -25.359 -12.148 1 85 73 ILE B N 1
ATOM 1696 C CA . ILE B 1 73 ? -20.953 -26.625 -11.969 1 85 73 ILE B CA 1
ATOM 1697 C C . ILE B 1 73 ? -21.672 -27 -13.258 1 85 73 ILE B C 1
ATOM 1699 O O . ILE B 1 73 ? -21.656 -28.156 -13.672 1 85 73 ILE B O 1
ATOM 1703 N N . LYS B 1 74 ? -22.297 -25.969 -13.977 1 88 74 LYS B N 1
ATOM 1704 C CA . LYS B 1 74 ? -23.078 -26.219 -15.188 1 88 74 LYS B CA 1
ATOM 1705 C C . LYS B 1 74 ? -22.172 -26.312 -16.422 1 88 74 LYS B C 1
ATOM 1707 O O . LYS B 1 74 ? -22.516 -26.969 -17.406 1 88 74 LYS B O 1
ATOM 1712 N N . ARG B 1 75 ? -21.141 -25.672 -16.484 1 89.06 75 ARG B N 1
ATOM 1713 C CA . ARG B 1 75 ? -20.172 -25.641 -17.562 1 89.06 75 ARG B CA 1
ATOM 1714 C C . ARG B 1 75 ? -18.766 -25.953 -17.047 1 89.06 75 ARG B C 1
ATOM 1716 O O . ARG B 1 75 ? -17.953 -25.031 -16.875 1 89.06 75 ARG B O 1
ATOM 1723 N N . PRO B 1 76 ? -18.453 -27.141 -16.891 1 80.06 76 PRO B N 1
ATOM 1724 C CA . PRO B 1 76 ? -17.219 -27.531 -16.203 1 80.06 76 PRO B CA 1
ATOM 1725 C C . PRO B 1 76 ? -15.961 -26.984 -16.906 1 80.06 76 PRO B C 1
ATOM 1727 O O . PRO B 1 76 ? -14.906 -26.875 -16.266 1 80.06 76 PRO B O 1
ATOM 1730 N N . ASN B 1 77 ? -16.094 -26.641 -18.125 1 87 77 ASN B N 1
ATOM 1731 C CA . ASN B 1 77 ? -14.953 -26.109 -18.859 1 87 77 ASN B CA 1
ATOM 1732 C C . ASN B 1 77 ? -14.742 -24.625 -18.562 1 87 77 ASN B C 1
ATOM 1734 O O . ASN B 1 77 ? -13.742 -24.047 -19 1 87 77 ASN B O 1
ATOM 1738 N N . HIS B 1 78 ? -15.75 -24.109 -17.891 1 89.75 78 HIS B N 1
ATOM 1739 C CA . HIS B 1 78 ? -15.633 -22.719 -17.484 1 89.75 78 HIS B CA 1
ATOM 1740 C C . HIS B 1 78 ? -15.125 -22.578 -16.062 1 89.75 78 HIS B C 1
ATOM 1742 O O . HIS B 1 78 ? -15.625 -23.266 -15.156 1 89.75 78 HIS B O 1
ATOM 1748 N N . ARG B 1 79 ? -14.016 -21.906 -15.922 1 92.75 79 ARG B N 1
ATOM 1749 C CA . ARG B 1 79 ? -13.391 -21.719 -14.617 1 92.75 79 ARG B CA 1
ATOM 1750 C C . ARG B 1 79 ? -13.039 -20.25 -14.383 1 92.75 79 ARG B C 1
ATOM 1752 O O . ARG B 1 79 ? -12.742 -19.516 -15.336 1 92.75 79 ARG B O 1
ATOM 1759 N N . GLY B 1 80 ? -13.18 -19.859 -13.094 1 96.25 80 GLY B N 1
ATOM 1760 C CA . GLY B 1 80 ? -12.734 -18.516 -12.766 1 96.25 80 GLY B CA 1
ATOM 1761 C C . GLY B 1 80 ? -11.227 -18.391 -12.656 1 96.25 80 GLY B C 1
ATOM 1762 O O . GLY B 1 80 ? -10.5 -19.297 -13.062 1 96.25 80 GLY B O 1
ATOM 1763 N N . ASP B 1 81 ? -10.797 -17.266 -12.219 1 97.88 81 ASP B N 1
ATOM 1764 C CA . ASP B 1 81 ? -9.375 -16.969 -12.055 1 97.88 81 ASP B CA 1
ATOM 1765 C C . ASP B 1 81 ? -9.008 -16.891 -10.57 1 97.88 81 ASP B C 1
ATOM 1767 O O . ASP B 1 81 ? -9.883 -16.828 -9.711 1 97.88 81 ASP B O 1
ATOM 1771 N N . HIS B 1 82 ? -7.801 -17.031 -10.32 1 97.75 82 HIS B N 1
ATOM 1772 C CA . HIS B 1 82 ? -7.297 -16.719 -8.984 1 97.75 82 HIS B CA 1
ATOM 1773 C C . HIS B 1 82 ? -6.637 -15.344 -8.961 1 97.75 82 HIS B C 1
ATOM 1775 O O . HIS B 1 82 ? -5.609 -15.133 -9.602 1 97.75 82 HIS B O 1
ATOM 1781 N N . ASN B 1 83 ? -7.262 -14.461 -8.258 1 98.38 83 ASN B N 1
ATOM 1782 C CA . ASN B 1 83 ? -6.77 -13.094 -8.109 1 98.38 83 ASN B CA 1
ATOM 1783 C C . ASN B 1 83 ? -5.906 -12.945 -6.859 1 98.38 83 ASN B C 1
ATOM 1785 O O . ASN B 1 83 ? -6.246 -13.469 -5.797 1 98.38 83 ASN B O 1
ATOM 1789 N N . PHE B 1 84 ? -4.832 -12.273 -7.043 1 97.94 84 PHE B N 1
ATOM 1790 C CA . PHE B 1 84 ? -3.92 -11.992 -5.941 1 97.94 84 PHE B CA 1
ATOM 1791 C C . PHE B 1 84 ? -3.82 -10.492 -5.688 1 97.94 84 PHE B C 1
ATOM 1793 O O . PHE B 1 84 ? -3.459 -9.727 -6.586 1 97.94 84 PHE B O 1
ATOM 1800 N N . VAL B 1 85 ? -4.203 -10.047 -4.5 1 98.44 85 VAL B N 1
ATOM 1801 C CA . VAL B 1 85 ? -4.004 -8.656 -4.086 1 98.44 85 VAL B CA 1
ATOM 1802 C C . VAL B 1 85 ? -2.613 -8.492 -3.48 1 98.44 85 VAL B C 1
ATOM 1804 O O . VAL B 1 85 ? -2.262 -9.18 -2.518 1 98.44 85 VAL B O 1
ATOM 1807 N N . ILE B 1 86 ? -1.824 -7.641 -4.027 1 98.56 86 ILE B N 1
ATOM 1808 C CA . ILE B 1 86 ? -0.451 -7.445 -3.574 1 98.56 86 ILE B CA 1
ATOM 1809 C C . ILE B 1 86 ? -0.427 -6.457 -2.41 1 98.56 86 ILE B C 1
ATOM 1811 O O . ILE B 1 86 ? -0.872 -5.316 -2.547 1 98.56 86 ILE B O 1
ATOM 1815 N N . LYS B 1 87 ? 0.025 -6.879 -1.255 1 98.56 87 LYS B N 1
ATOM 1816 C CA . LYS B 1 87 ? 0.278 -6.039 -0.088 1 98.56 87 LYS B CA 1
ATOM 1817 C C . LYS B 1 87 ? 1.759 -5.688 0.025 1 98.56 87 LYS B C 1
ATOM 1819 O O . LYS B 1 87 ? 2.611 -6.578 0.079 1 98.56 87 LYS B O 1
ATOM 1824 N N . VAL B 1 88 ? 2.02 -4.43 0.049 1 98.69 88 VAL B N 1
ATOM 1825 C CA . VAL B 1 88 ? 3.404 -3.977 0.125 1 98.69 88 VAL B CA 1
ATOM 1826 C C . VAL B 1 88 ? 3.734 -3.564 1.558 1 98.69 88 VAL B C 1
ATOM 1828 O O . VAL B 1 88 ? 3.016 -2.766 2.162 1 98.69 88 VAL B O 1
ATOM 1831 N N . LYS B 1 89 ? 4.793 -4.031 1.997 1 98.38 89 LYS B N 1
ATOM 1832 C CA . LYS B 1 89 ? 5.23 -3.719 3.354 1 98.38 89 LYS B CA 1
ATOM 1833 C C . LYS B 1 89 ? 6.332 -2.66 3.348 1 98.38 89 LYS B C 1
ATOM 1835 O O . LYS B 1 89 ? 7.32 -2.791 2.621 1 98.38 89 LYS B O 1
ATOM 1840 N N . ILE B 1 90 ? 6.172 -1.695 4.176 1 98.56 90 ILE B N 1
ATOM 1841 C CA . ILE B 1 90 ? 7.172 -0.663 4.422 1 98.56 90 ILE B CA 1
ATOM 1842 C C . ILE B 1 90 ? 7.961 -1 5.688 1 98.56 90 ILE B C 1
ATOM 1844 O O . ILE B 1 90 ? 7.379 -1.275 6.734 1 98.56 90 ILE B O 1
ATOM 1848 N N . PRO B 1 91 ? 9.258 -0.986 5.57 1 97.06 91 PRO B N 1
ATOM 1849 C CA . PRO B 1 91 ? 10.031 -1.302 6.777 1 97.06 91 PRO B CA 1
ATOM 1850 C C . PRO B 1 91 ? 9.852 -0.261 7.883 1 97.06 91 PRO B C 1
ATOM 1852 O O . PRO B 1 91 ? 9.805 0.94 7.602 1 97.06 91 PRO B O 1
ATOM 1855 N N . LYS B 1 92 ? 9.766 -0.655 9.07 1 94.75 92 LYS B N 1
ATOM 1856 C CA . LYS B 1 92 ? 9.523 0.236 10.195 1 94.75 92 LYS B CA 1
ATOM 1857 C C . LYS B 1 92 ? 10.828 0.622 10.883 1 94.75 92 LYS B C 1
ATOM 1859 O O . LYS B 1 92 ? 10.977 1.751 11.359 1 94.75 92 LYS B O 1
ATOM 1864 N N . ASN B 1 93 ? 11.742 -0.265 11.102 1 92.31 93 ASN B N 1
ATOM 1865 C CA . ASN B 1 93 ? 13.055 -0.037 11.703 1 92.31 93 ASN B CA 1
ATOM 1866 C C . ASN B 1 93 ? 14.18 -0.341 10.727 1 92.31 93 ASN B C 1
ATOM 1868 O O . ASN B 1 93 ? 14.289 -1.461 10.227 1 92.31 93 ASN B O 1
ATOM 1872 N N . ILE B 1 94 ? 14.859 0.758 10.461 1 94.81 94 ILE B N 1
ATOM 1873 C CA . ILE B 1 94 ? 15.953 0.549 9.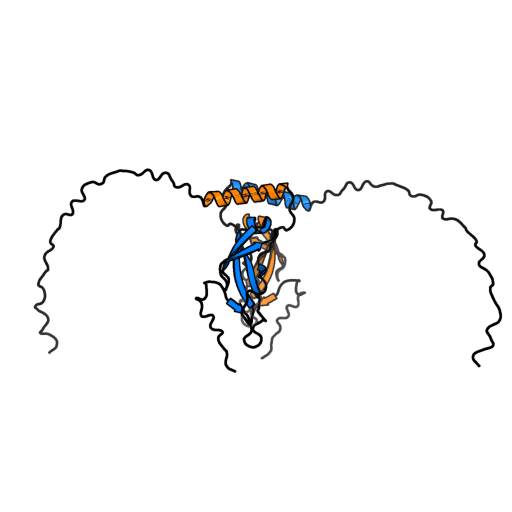523 1 94.81 94 ILE B CA 1
ATOM 1874 C C . ILE B 1 94 ? 17.266 1.021 10.141 1 94.81 94 ILE B C 1
ATOM 1876 O O . ILE B 1 94 ? 17.266 1.906 11 1 94.81 94 ILE B O 1
ATOM 1880 N N . SER B 1 95 ? 18.328 0.306 9.781 1 96.31 95 SER B N 1
ATOM 1881 C CA . SER B 1 95 ? 19.672 0.695 10.219 1 96.31 95 SER B CA 1
ATOM 1882 C C . SER B 1 95 ? 20.062 2.051 9.641 1 96.31 95 SER B C 1
ATOM 1884 O O . SER B 1 95 ? 19.422 2.551 8.711 1 96.31 95 SER B O 1
ATOM 1886 N N . ASP B 1 96 ? 21.109 2.627 10.211 1 97.25 96 ASP B N 1
ATOM 1887 C CA . ASP B 1 96 ? 21.625 3.893 9.711 1 97.25 96 ASP B CA 1
ATOM 1888 C C . ASP B 1 96 ? 22.062 3.77 8.25 1 97.25 96 ASP B C 1
ATOM 1890 O O . ASP B 1 96 ? 21.891 4.699 7.465 1 97.25 96 ASP B O 1
ATOM 1894 N N . GLN B 1 97 ? 22.656 2.627 8 1 97.5 97 GLN B N 1
ATOM 1895 C CA . GLN B 1 97 ? 23.078 2.395 6.621 1 97.5 97 GLN B CA 1
ATOM 1896 C C . GLN B 1 97 ? 21.891 2.379 5.672 1 97.5 97 GLN B C 1
ATOM 1898 O O . GLN B 1 97 ? 21.922 3 4.609 1 97.5 97 GLN B O 1
ATOM 1903 N N . ALA B 1 98 ? 20.891 1.688 6.012 1 97.88 98 ALA B N 1
ATOM 1904 C CA . ALA B 1 98 ? 19.672 1.637 5.199 1 97.88 98 ALA B CA 1
ATOM 1905 C C . ALA B 1 98 ? 19.047 3.02 5.066 1 97.88 98 ALA B C 1
ATOM 1907 O O . ALA B 1 98 ? 18.578 3.398 3.988 1 97.88 98 ALA B O 1
ATOM 1908 N N . ARG B 1 99 ? 19 3.723 6.152 1 98.06 99 ARG B N 1
ATOM 1909 C CA . ARG B 1 99 ? 18.453 5.074 6.141 1 98.06 99 ARG B CA 1
ATOM 1910 C C . ARG B 1 99 ? 19.172 5.953 5.137 1 98.06 99 ARG B C 1
ATOM 1912 O O . ARG B 1 99 ? 18.547 6.684 4.367 1 98.06 99 ARG B O 1
ATOM 1919 N N . SER B 1 100 ? 20.5 5.859 5.191 1 98.25 100 SER B N 1
ATOM 1920 C CA . SER B 1 100 ? 21.297 6.637 4.254 1 98.25 100 SER B CA 1
ATOM 1921 C C . SER B 1 100 ? 20.953 6.285 2.809 1 98.25 100 SER B C 1
ATOM 1923 O O . SER B 1 100 ? 20.828 7.168 1.96 1 98.25 100 SER B O 1
ATOM 1925 N N . LEU B 1 101 ? 20.766 5.023 2.533 1 98.12 101 LEU B N 1
ATOM 1926 C CA . LEU B 1 101 ? 20.406 4.582 1.191 1 98.12 101 LEU B CA 1
ATOM 1927 C C . LEU B 1 101 ? 19.047 5.141 0.787 1 98.12 101 LEU B C 1
ATOM 1929 O O . LEU B 1 101 ? 18.859 5.562 -0.356 1 98.12 101 LEU B O 1
ATOM 1933 N N . VAL B 1 102 ? 18.094 5.145 1.679 1 98.31 102 VAL B N 1
ATOM 1934 C CA . VAL B 1 102 ? 16.75 5.645 1.381 1 98.31 102 VAL B CA 1
ATOM 1935 C C . VAL B 1 102 ? 16.812 7.152 1.146 1 98.31 102 VAL B C 1
ATOM 1937 O O . VAL B 1 102 ? 16.125 7.672 0.254 1 98.31 102 VAL B O 1
ATOM 1940 N N . GLU B 1 103 ? 17.562 7.848 1.983 1 98.19 103 GLU B N 1
ATOM 1941 C CA . GLU B 1 103 ? 17.734 9.281 1.796 1 98.19 103 GLU B CA 1
ATOM 1942 C C . GLU B 1 103 ? 18.328 9.594 0.428 1 98.19 103 GLU B C 1
ATOM 1944 O O . GLU B 1 103 ? 17.906 10.531 -0.246 1 98.19 103 GLU B O 1
ATOM 1949 N N . ASP B 1 104 ? 19.359 8.797 0.087 1 97.81 104 ASP B N 1
ATOM 1950 C CA . ASP B 1 104 ? 19.953 8.961 -1.236 1 97.81 104 ASP B CA 1
ATOM 1951 C C . ASP B 1 104 ? 18.922 8.703 -2.336 1 97.81 104 ASP B C 1
ATOM 1953 O O . ASP B 1 104 ? 18.875 9.422 -3.334 1 97.81 104 ASP B O 1
ATOM 1957 N N . LEU B 1 105 ? 18.094 7.734 -2.205 1 97.69 105 LEU B N 1
ATOM 1958 C CA . LEU B 1 105 ? 17.031 7.418 -3.154 1 97.69 105 LEU B CA 1
ATOM 1959 C C . LEU B 1 105 ? 16.047 8.578 -3.27 1 97.69 105 LEU B C 1
ATOM 1961 O O . LEU B 1 105 ? 15.641 8.945 -4.375 1 97.69 105 LEU B O 1
ATOM 1965 N N . ALA B 1 106 ? 15.656 9.148 -2.139 1 96.88 106 ALA B N 1
ATOM 1966 C CA . ALA B 1 106 ? 14.742 10.281 -2.105 1 96.88 106 ALA B CA 1
ATOM 1967 C C . ALA B 1 106 ? 15.328 11.484 -2.848 1 96.88 106 ALA B C 1
ATOM 1969 O O . ALA B 1 106 ? 14.609 12.188 -3.561 1 96.88 106 ALA B O 1
ATOM 1970 N N . ALA B 1 107 ? 16.578 11.656 -2.637 1 95.75 107 ALA B N 1
ATOM 1971 C CA . ALA B 1 107 ? 17.266 12.781 -3.26 1 95.75 107 ALA B CA 1
ATOM 1972 C C . ALA B 1 107 ? 17.281 12.641 -4.781 1 95.75 107 ALA B C 1
ATOM 1974 O O . ALA B 1 107 ? 17.203 13.641 -5.5 1 95.75 107 ALA B O 1
ATOM 1975 N N . LEU B 1 108 ? 17.391 11.461 -5.266 1 93.31 108 LEU B N 1
ATOM 1976 C CA . LEU B 1 108 ? 17.406 11.219 -6.703 1 93.31 108 LEU B CA 1
ATOM 1977 C C . LEU B 1 108 ? 16.062 11.539 -7.324 1 93.31 108 LEU B C 1
ATOM 1979 O O . LEU B 1 108 ? 15.984 11.93 -8.492 1 93.31 108 LEU B O 1
ATOM 1983 N N . LYS B 1 109 ? 14.953 11.336 -6.648 1 84.88 109 LYS B N 1
ATOM 1984 C CA . LYS B 1 109 ? 13.602 11.609 -7.133 1 84.88 109 LYS B CA 1
ATOM 1985 C C . LYS B 1 109 ? 13.336 13.109 -7.211 1 84.88 109 LYS B C 1
ATOM 1987 O O . LYS B 1 109 ? 12.656 13.578 -8.125 1 84.88 109 LYS B O 1
ATOM 1992 N N . GLY B 1 110 ? 13.609 13.844 -6.074 1 71.75 110 GLY B N 1
ATOM 1993 C CA . GLY B 1 110 ? 13.453 15.289 -6.039 1 71.75 110 GLY B CA 1
ATOM 1994 C C . GLY B 1 110 ? 14.219 16 -7.137 1 71.75 110 GLY B C 1
ATOM 1995 O O . GLY B 1 110 ? 13.797 17.062 -7.609 1 71.75 110 GLY B O 1
ATOM 1996 N N . THR B 1 111 ? 15.336 15.531 -7.379 1 55.59 111 THR B N 1
ATOM 1997 C CA . THR B 1 111 ? 16.156 16.125 -8.43 1 55.59 111 THR B CA 1
ATOM 1998 C C . THR B 1 111 ? 15.484 15.969 -9.789 1 55.59 111 THR B C 1
ATOM 2000 O O . THR B 1 111 ? 15.688 16.781 -10.688 1 55.59 111 THR B O 1
ATOM 2003 N N . ARG B 1 112 ? 14.773 14.953 -9.93 1 50.66 112 ARG B N 1
ATOM 2004 C CA . ARG B 1 112 ? 14.117 14.805 -11.227 1 50.66 112 ARG B CA 1
ATOM 2005 C C . ARG B 1 112 ? 13.008 15.828 -11.398 1 50.66 112 ARG B C 1
ATOM 2007 O O . ARG B 1 112 ? 12.602 16.141 -12.523 1 50.66 112 ARG B O 1
ATOM 2014 N N . GLY B 1 113 ? 12.336 16.188 -10.203 1 43.19 113 GLY B N 1
ATOM 2015 C CA . GLY B 1 113 ? 11.359 17.25 -10.375 1 43.19 113 GLY B CA 1
ATOM 2016 C C . GLY B 1 113 ? 11.984 18.594 -10.672 1 43.19 113 GLY B C 1
ATOM 2017 O O . GLY B 1 113 ? 11.281 19.594 -10.852 1 43.19 113 GLY B O 1
ATOM 2018 N N . ILE B 1 114 ? 13.109 18.797 -10.188 1 39.81 114 ILE B N 1
ATOM 2019 C CA . ILE B 1 114 ? 13.703 20.078 -10.562 1 39.81 114 ILE B CA 1
ATOM 2020 C C . ILE B 1 114 ? 14.164 20.031 -12.016 1 39.81 114 ILE B C 1
ATOM 2022 O O . ILE B 1 114 ? 15.141 19.344 -12.344 1 39.81 114 ILE B O 1
ATOM 2026 N N . SER B 1 115 ? 13.266 19.891 -12.82 1 38.28 115 SER B N 1
ATOM 2027 C CA . SER B 1 115 ? 13.641 20.172 -14.203 1 38.28 115 SER B CA 1
ATOM 2028 C C . SER B 1 115 ? 14.617 21.328 -14.281 1 38.28 115 SER B C 1
ATOM 2030 O O . SER B 1 115 ? 14.328 22.422 -13.789 1 38.28 115 SER B O 1
ATOM 2032 N N . VAL B 1 116 ? 15.836 21.062 -14.117 1 38 116 VAL B N 1
ATOM 2033 C CA . VAL B 1 116 ? 16.719 22.156 -14.492 1 38 116 VAL B CA 1
ATOM 2034 C C . VAL B 1 116 ? 16.078 22.984 -15.602 1 38 116 VAL B C 1
ATOM 2036 O O . VAL B 1 116 ? 15.562 22.438 -16.578 1 38 116 VAL B O 1
ATOM 2039 N N . PRO B 1 117 ? 15.531 24.125 -15.258 1 38.06 117 PRO B N 1
ATOM 2040 C CA . PRO B 1 117 ? 15.172 24.922 -16.438 1 38.06 117 PRO B CA 1
ATOM 2041 C C . PRO B 1 117 ? 16.172 24.781 -17.578 1 38.06 117 PRO B C 1
ATOM 2043 O O . PRO B 1 117 ? 17.375 24.922 -17.375 1 38.06 117 PRO B O 1
ATOM 2046 N N . GLY B 1 118 ? 15.992 23.734 -18.281 1 35.75 118 GLY B N 1
ATOM 2047 C CA . GLY B 1 118 ? 16.812 23.766 -19.484 1 35.75 118 GLY B CA 1
ATOM 2048 C C . GLY B 1 118 ? 17.141 25.172 -19.938 1 35.75 118 GLY B C 1
ATOM 2049 O O . GLY B 1 118 ? 16.359 26.109 -19.719 1 35.75 118 GLY B O 1
ATOM 2050 N N . ASP B 1 119 ? 18.422 25.469 -19.984 1 36.97 119 ASP B N 1
ATOM 2051 C CA . ASP B 1 119 ? 18.891 26.656 -20.672 1 36.97 119 ASP B CA 1
ATOM 2052 C C . ASP B 1 119 ? 18.016 26.984 -21.875 1 36.97 119 ASP B C 1
ATOM 2054 O O . ASP B 1 119 ? 17.969 26.234 -22.844 1 36.97 119 ASP B O 1
ATOM 2058 N N . GLU B 1 120 ? 16.766 27.375 -21.562 1 34.84 120 GLU B N 1
ATOM 2059 C CA . GLU B 1 120 ? 16.125 28.016 -22.703 1 34.84 120 GLU B CA 1
ATOM 2060 C C . GLU B 1 120 ? 17.109 28.859 -23.5 1 34.84 120 GLU B C 1
ATOM 2062 O O . GLU B 1 120 ? 17.562 29.906 -23.031 1 34.84 120 GLU B O 1
ATOM 2067 N N . THR B 1 121 ? 18.078 28.25 -24.141 1 37.59 121 THR B N 1
ATOM 2068 C CA . THR B 1 121 ? 18.703 29.031 -25.203 1 37.59 121 THR B CA 1
ATOM 2069 C C . THR B 1 121 ? 17.656 29.812 -26 1 37.59 121 THR B C 1
ATOM 2071 O O . THR B 1 121 ? 16.781 29.219 -26.625 1 37.59 121 THR B O 1
ATOM 2074 N N . ILE B 1 122 ? 17.219 30.922 -25.438 1 39.47 122 ILE B N 1
ATOM 2075 C CA . ILE B 1 122 ? 16.531 31.938 -26.219 1 39.47 122 ILE B CA 1
ATOM 2076 C C . ILE B 1 122 ? 17.094 31.953 -27.641 1 39.47 122 ILE B C 1
ATOM 2078 O O . ILE B 1 122 ? 18.25 32.312 -27.859 1 39.47 122 ILE B O 1
ATOM 2082 N N . ASP B 1 123 ? 16.797 30.906 -28.438 1 35.34 123 ASP B N 1
ATOM 2083 C CA . ASP B 1 123 ? 17.062 31.109 -29.859 1 35.34 123 ASP B CA 1
ATOM 2084 C C . ASP B 1 123 ? 16.438 32.406 -30.344 1 35.34 123 ASP B C 1
ATOM 2086 O O . ASP B 1 123 ? 15.211 32.562 -30.297 1 35.34 123 ASP B O 1
ATOM 2090 N N . GLN B 1 124 ? 17 33.531 -30.047 1 36.41 124 GLN B N 1
ATOM 2091 C CA . GLN B 1 124 ? 16.703 34.844 -30.641 1 36.41 124 GLN B CA 1
ATOM 2092 C C . GLN B 1 124 ? 16.422 34.719 -32.125 1 36.41 124 GLN B C 1
ATOM 2094 O O . GLN B 1 124 ? 16.812 35.562 -32.938 1 36.41 124 GLN B O 1
ATOM 2099 N N . GLY B 1 125 ? 16.344 33.344 -32.562 1 33 125 GLY B N 1
ATOM 2100 C CA . GLY B 1 125 ? 16.359 33.375 -34.031 1 33 125 GLY B CA 1
ATOM 2101 C C . GLY B 1 125 ? 15.352 34.344 -34.625 1 33 125 GLY B C 1
ATOM 2102 O O . GLY B 1 125 ? 14.641 35.031 -33.906 1 33 125 GLY B O 1
ATOM 2103 N N . ASN B 1 126 ? 14.68 33.938 -35.75 1 33.41 126 ASN B N 1
ATOM 2104 C CA . ASN B 1 126 ? 14.266 34.562 -37.031 1 33.41 126 ASN B CA 1
ATOM 2105 C C . ASN B 1 126 ? 12.891 35.188 -36.906 1 33.41 126 ASN B C 1
ATOM 2107 O O . ASN B 1 126 ? 11.875 34.5 -36.812 1 33.41 126 ASN B O 1
ATOM 2111 N N . LEU B 1 127 ? 12.734 36.188 -36.031 1 35.06 127 LEU B N 1
ATOM 2112 C CA . LEU B 1 127 ? 11.555 37.031 -36.094 1 35.06 127 LEU B CA 1
ATOM 2113 C C . LEU B 1 127 ? 11.172 37.375 -37.531 1 35.06 127 LEU B C 1
ATOM 2115 O O . LEU B 1 127 ? 10.422 38.312 -37.75 1 35.06 127 LEU B O 1
ATOM 2119 N N . ARG B 1 128 ? 11.836 36.625 -38.5 1 27.23 128 ARG B N 1
ATOM 2120 C CA . ARG B 1 128 ? 11.555 37.375 -39.75 1 27.23 128 ARG B CA 1
ATOM 2121 C C . ARG B 1 128 ? 10.055 37.531 -39.969 1 27.23 128 ARG B C 1
ATOM 2123 O O . ARG B 1 128 ? 9.25 36.906 -39.281 1 27.23 128 ARG B O 1
ATOM 2130 N N . ASN B 1 129 ? 9.727 37.656 -41.25 1 28.34 129 ASN B N 1
ATOM 2131 C CA . ASN B 1 129 ? 8.953 38.438 -42.219 1 28.34 129 ASN B CA 1
ATOM 2132 C C . ASN B 1 129 ? 7.57 37.812 -42.438 1 28.34 129 ASN B C 1
ATOM 2134 O O . ASN B 1 129 ? 7.414 36.906 -43.219 1 28.34 129 ASN B O 1
ATOM 2138 N N . ARG B 1 130 ? 6.961 37.375 -41.406 1 29.22 130 ARG B N 1
ATOM 2139 C CA . ARG B 1 130 ? 5.68 36.781 -41.781 1 29.22 130 ARG B CA 1
ATOM 2140 C C . ARG B 1 130 ? 4.828 37.781 -42.531 1 29.22 130 ARG B C 1
ATOM 2142 O O . ARG B 1 130 ? 4.32 38.75 -41.969 1 29.22 130 ARG B O 1
ATOM 2149 N N . SER B 1 131 ? 5.352 38.156 -43.688 1 31.03 131 SER B N 1
ATOM 2150 C CA . SER B 1 131 ? 4.52 39 -44.562 1 31.03 131 SER B CA 1
ATOM 2151 C C . SER B 1 131 ? 3.156 38.375 -44.812 1 31.03 131 SER B C 1
ATOM 2153 O O . SER B 1 131 ? 3.07 37.219 -45.219 1 31.03 131 SER B O 1
ATOM 2155 N N . HIS B 1 132 ? 2.24 38.594 -43.938 1 27.88 132 HIS B N 1
ATOM 2156 C CA . HIS B 1 132 ? 0.816 38.281 -43.938 1 27.88 132 HIS B CA 1
ATOM 2157 C C . HIS B 1 132 ? 0.171 38.625 -45.281 1 27.88 132 HIS B C 1
ATOM 2159 O O . HIS B 1 132 ? -0.052 39.812 -45.562 1 27.88 132 HIS B O 1
ATOM 2165 N N . HIS B 1 133 ? 0.667 38 -46.375 1 28.09 133 HIS B N 1
ATOM 2166 C CA . HIS B 1 133 ? -0.047 38.344 -47.594 1 28.09 133 HIS B CA 1
ATOM 2167 C C . HIS B 1 133 ? -1.532 38.031 -47.469 1 28.09 133 HIS B C 1
ATOM 2169 O O . HIS B 1 133 ? -1.899 36.938 -47.031 1 28.09 133 HIS B O 1
ATOM 2175 N N . SER B 1 134 ? -2.457 38.969 -47.25 1 27.84 134 SER B N 1
ATOM 2176 C CA . SER B 1 134 ? -3.9 39.188 -47.156 1 27.84 134 SER B CA 1
ATOM 2177 C C . SER B 1 134 ? -4.613 38.594 -48.375 1 27.84 134 SER B C 1
ATOM 2179 O O . SER B 1 134 ? -4.531 39.156 -49.469 1 27.84 134 SER B O 1
ATOM 2181 N N . SER B 1 135 ? -4.465 37.281 -48.781 1 25.78 135 SER B N 1
ATOM 2182 C CA . SER B 1 135 ? -5.152 37 -50.031 1 25.78 135 SER B CA 1
ATOM 2183 C C . SER B 1 135 ? -6.664 37.031 -49.844 1 25.78 135 SER B C 1
ATOM 2185 O O . SER B 1 135 ? -7.211 36.438 -48.906 1 25.78 135 SER B O 1
ATOM 2187 N N . ALA B 1 136 ? -7.387 37.969 -50.344 1 28.28 136 ALA B N 1
ATOM 2188 C CA . ALA B 1 136 ? -8.766 38.438 -50.5 1 28.28 136 ALA B CA 1
ATOM 2189 C C . ALA B 1 136 ? -9.609 37.438 -51.25 1 28.28 136 ALA B C 1
ATOM 2191 O O . ALA B 1 136 ? -9.461 37.25 -52.469 1 28.28 136 ALA B O 1
ATOM 2192 N N . GLY B 1 137 ? -9.688 36.125 -50.781 1 23.91 137 GLY B N 1
ATOM 2193 C CA . GLY B 1 137 ? -10.438 35.219 -51.625 1 23.91 137 GLY B CA 1
ATOM 2194 C C . GLY B 1 137 ? -11.883 35.625 -51.812 1 23.91 137 GLY B C 1
ATOM 2195 O O . GLY B 1 137 ? -12.484 36.219 -50.906 1 23.91 137 GLY B O 1
ATOM 2196 N N . LYS B 1 138 ? -12.516 35.562 -53.062 1 30.64 138 LYS B N 1
ATOM 2197 C CA . LYS B 1 138 ? -13.695 35.938 -53.844 1 30.64 138 LYS B CA 1
ATOM 2198 C C . LYS B 1 138 ? -14.906 35.094 -53.438 1 30.64 138 LYS B C 1
ATOM 2200 O O . LYS B 1 138 ? -14.836 33.844 -53.438 1 30.64 138 LYS B O 1
ATOM 2205 N N . LYS B 1 139 ? -15.875 35.594 -52.688 1 32.16 139 LYS B N 1
ATOM 2206 C CA . LYS B 1 139 ? -17.156 35.094 -52.188 1 32.16 139 LYS B CA 1
ATOM 2207 C C . LYS B 1 139 ? -18.094 34.75 -53.312 1 32.16 139 LYS B C 1
ATOM 2209 O O . LYS B 1 139 ? -18.453 35.594 -54.156 1 32.16 139 LYS B O 1
ATOM 2214 N N . SER B 1 140 ? -18.094 33.438 -53.875 1 31.77 140 SER B N 1
ATOM 2215 C CA . SER B 1 140 ? -18.922 32.938 -54.969 1 31.77 140 SER B CA 1
ATOM 2216 C C . SER B 1 140 ? -20.406 33 -54.594 1 31.77 140 SER B C 1
ATOM 2218 O O . SER B 1 140 ? -20.766 32.656 -53.469 1 31.77 140 SER B O 1
ATOM 2220 N N . SER B 1 141 ? -21.375 33.75 -55.375 1 32.81 141 SER B N 1
ATOM 2221 C CA . SER B 1 141 ? -22.766 34.219 -55.5 1 32.81 141 SER B CA 1
ATOM 2222 C C . SER B 1 141 ? -23.703 33.031 -55.75 1 32.81 141 SER B C 1
ATOM 2224 O O . SER B 1 141 ? -24.172 32.875 -56.906 1 32.81 141 SER B O 1
ATOM 2226 N N . PHE B 1 142 ? -23.469 31.766 -55.406 1 40.5 142 PHE B N 1
ATOM 2227 C CA . PHE B 1 142 ? -24.188 30.719 -56.125 1 40.5 142 PHE B CA 1
ATOM 2228 C C . PHE B 1 142 ? -25.625 30.609 -55.625 1 40.5 142 PHE B C 1
ATOM 2230 O O . PHE B 1 142 ? -25.969 29.672 -54.906 1 40.5 142 PHE B O 1
ATOM 2237 N N . TRP B 1 143 ? -26.484 31.578 -55.125 1 43.38 143 TRP B N 1
ATOM 2238 C CA . TRP B 1 143 ? -27.75 31.328 -54.469 1 43.38 143 TRP B CA 1
ATOM 2239 C C . TRP B 1 143 ? -28.812 30.891 -55.469 1 43.38 143 TRP B C 1
ATOM 2241 O O . TRP B 1 143 ? -30 30.781 -55.125 1 43.38 143 TRP B O 1
ATOM 2251 N N . GLY B 1 144 ? -28.719 30.828 -56.781 1 35.78 144 GLY B N 1
ATOM 2252 C CA . GLY B 1 144 ? -29.859 31.047 -57.656 1 35.78 144 GLY B CA 1
ATOM 2253 C C . GLY B 1 144 ? -30.859 29.906 -57.594 1 35.78 144 GLY B C 1
ATOM 2254 O O . GLY B 1 144 ? -32.062 30.141 -57.688 1 35.78 144 GLY B O 1
ATOM 2255 N N . SER B 1 145 ? -30.594 28.562 -57.969 1 38.88 145 SER B N 1
ATOM 2256 C CA . SER B 1 145 ? -31.359 27.719 -58.875 1 38.88 145 SER B CA 1
ATOM 2257 C C . SER B 1 145 ? -32.469 26.984 -58.125 1 38.88 145 SER B C 1
ATOM 2259 O O . SER B 1 145 ? -33.344 26.391 -58.75 1 38.88 145 SER B O 1
ATOM 2261 N N . VAL B 1 146 ? -32.406 26.406 -56.938 1 42.72 146 VAL B N 1
ATOM 2262 C CA . VAL B 1 146 ? -33.094 25.141 -56.719 1 42.72 146 VAL B CA 1
ATOM 2263 C C . VAL B 1 146 ? -34.531 25.406 -56.281 1 42.72 146 VAL B C 1
ATOM 2265 O O . VAL B 1 146 ? -34.875 25.297 -55.125 1 42.72 146 VAL B O 1
ATOM 2268 N N . ARG B 1 147 ? -35.25 26.438 -56.812 1 41.03 147 ARG B N 1
ATOM 2269 C CA . ARG B 1 147 ? -36.625 26.719 -56.375 1 41.03 147 ARG B CA 1
ATOM 2270 C C . ARG B 1 147 ? -37.594 25.641 -56.875 1 41.03 147 ARG B C 1
ATOM 2272 O O . ARG B 1 147 ? -38.75 25.594 -56.438 1 41.03 147 ARG B O 1
ATOM 2279 N N . ASN B 1 148 ? -37.344 25.031 -58.125 1 40.62 148 ASN B N 1
ATOM 2280 C CA . ASN B 1 148 ? -38.469 24.547 -58.906 1 40.62 148 ASN B CA 1
ATOM 2281 C C . ASN B 1 148 ? -39.031 23.25 -58.344 1 40.62 148 ASN B C 1
ATOM 2283 O O . ASN B 1 148 ? -39.969 22.688 -58.906 1 40.62 148 ASN B O 1
ATOM 2287 N N . LEU B 1 149 ? -38.188 22.391 -57.656 1 41.81 149 LEU B N 1
ATOM 2288 C CA . LEU B 1 149 ? -38.562 20.984 -57.781 1 41.81 149 LEU B CA 1
ATOM 2289 C C . LEU B 1 149 ? -39.781 20.656 -56.938 1 41.81 149 LEU B C 1
ATOM 2291 O O . LEU B 1 149 ? -40.469 19.641 -57.156 1 41.81 149 LEU B O 1
ATOM 2295 N N . PHE B 1 150 ? -39.969 21.188 -55.625 1 41.34 150 PHE B N 1
ATOM 2296 C CA . PHE B 1 150 ? -40.969 20.406 -54.875 1 41.34 150 PHE B CA 1
ATOM 2297 C C . PHE B 1 150 ? -42.375 20.875 -55.156 1 41.34 150 PHE B C 1
ATOM 2299 O O . PHE B 1 150 ? -42.875 21.797 -54.531 1 41.34 150 PHE B O 1
ATOM 2306 N N . ARG B 1 151 ? -42.719 21.078 -56.5 1 28.28 151 ARG B N 1
ATOM 2307 C CA . ARG B 1 151 ? -44.156 21.031 -56.812 1 28.28 151 ARG B CA 1
ATOM 2308 C C . ARG B 1 151 ? -44.656 19.594 -56.875 1 28.28 151 ARG B C 1
ATOM 2310 O O . ARG B 1 151 ? -44.031 18.734 -57.5 1 28.28 151 ARG B O 1
#

Sequence (302 aa):
EDGSAIRITGGEKQGIHREGLDLCSDVTIDCTDAILGTTVKVETIEGLRDLYIPPGTQPGEKLKIVQLGARDIKRPNHRGDHNFVIKVKIPKNISDQARSLVEDLAALKGTRGISVPGDETIDQGNLRNRSHHSSAGKKSSFWGSVRNLFREDGSAIRITGGEKQGIHREGLDLCSDVTIDCTDAILGTTVKVETIEGLRDLYIPPGTQPGEKLKIVQLGARDIKRPNHRGDHNFVIKVKIPKNISDQARSLVEDLAALKGTRGISVPGDETIDQGNLRNRSHHSSAGKKSSFWGSVRNLFR

Organism: Aegilops tauschii subsp. strangulata (NCBI:txid200361)

InterPro domains:
  IPR002939 Chaperone DnaJ, C-terminal [PF01556] (7-91)
  IPR008971 HSP40/DnaJ peptide-binding [SSF49493] (17-102)

Nearest PDB structures (foldseek):
  6jzb-assembly1_A  TM=8.914E-01  e=7.179E-10  Streptococcus pneumoniae
  3i38-assembly5_J  TM=9.154E-01  e=1.278E-09  Klebsiella pneumoniae subsp. pneumoniae MGH 78578
  3i38-assembly7_G  TM=9.225E-01  e=3.132E-09  Klebsiella pneumoniae subsp. pneumoniae MGH 78578
  4j80-assembly2_D  TM=7.892E-01  e=4.889E-10  Thermus thermophilus HB8
  3lz8-assembly1_A  TM=9.154E-01  e=4.903E-09  Klebsiella pneumoniae subsp. pneumoniae MGH 78578